Protein AF-A0A944TTK3-F1 (afdb_monomer)

Radius of gyration: 24.88 Å; Cα contacts (8 Å, |Δi|>4): 403; chains: 1; bounding box: 41×56×107 Å

Solvent-accessible surface area (backbone atoms only — not comparable to full-atom values): 18223 Å² total; per-residue (Å²): 132,90,86,89,87,92,79,87,85,80,93,74,86,82,81,78,72,79,76,66,77,64,49,32,32,40,53,34,62,62,69,32,66,71,60,34,41,50,53,37,38,78,56,73,37,53,68,70,58,28,56,52,50,51,52,36,49,53,52,22,50,21,12,50,45,62,64,39,83,63,88,43,61,67,56,51,51,50,50,63,71,65,54,87,51,84,85,43,65,66,55,50,47,41,53,51,50,34,56,56,52,35,68,32,40,46,77,74,51,54,53,64,60,50,38,50,34,50,47,42,47,40,53,51,17,60,39,66,30,66,33,51,38,49,34,54,32,59,15,84,72,74,33,70,74,40,42,78,64,64,42,70,56,39,69,32,68,34,75,52,65,49,62,23,48,36,46,56,74,67,54,53,56,51,70,69,50,35,52,49,54,47,49,52,55,50,54,60,65,27,59,94,56,49,100,42,42,56,47,85,69,90,66,82,39,65,92,79,44,44,84,70,40,50,62,30,52,40,48,46,60,50,30,63,79,61,35,53,75,66,53,30,52,41,49,54,37,51,46,58,65,24,38,46,100,86,67,25,27,37,62,86,25,90,92,62,37,44,45,67,59,45,60,75,27,44,69,69,52,72,68,56,48,49,56,50,38,56,48,39,51,50,20,57,75,63,30,76,66,70,80,30,35,64,50,30,45,53,50,51,52,48,61,74,32,61,85,42,66,66,52,48,51,52,51,51,48,43,61,73,66,31,58,47,47,106

Structure (mmCIF, N/CA/C/O backbone):
data_AF-A0A944TTK3-F1
#
_entry.id   AF-A0A944TTK3-F1
#
loop_
_atom_site.group_PDB
_atom_site.id
_atom_site.type_symbol
_atom_site.label_atom_id
_atom_site.label_alt_id
_atom_site.label_comp_id
_atom_site.label_asym_id
_atom_site.label_entity_id
_atom_site.label_seq_id
_atom_site.pdbx_PDB_ins_code
_atom_site.Cartn_x
_atom_site.Cartn_y
_atom_site.Cartn_z
_atom_site.occupancy
_atom_site.B_iso_or_equiv
_atom_site.auth_seq_id
_atom_site.auth_comp_id
_atom_site.auth_asym_id
_atom_site.auth_atom_id
_atom_site.pdbx_PDB_model_num
ATOM 1 N N . MET A 1 1 ? 1.964 -38.719 -76.526 1.00 33.88 1 MET A N 1
ATOM 2 C CA . MET A 1 1 ? 3.437 -38.729 -76.340 1.00 33.88 1 MET A CA 1
ATOM 3 C C . MET A 1 1 ? 3.750 -37.773 -75.192 1.00 33.88 1 MET A C 1
ATOM 5 O O . MET A 1 1 ? 3.366 -36.623 -75.298 1.00 33.88 1 MET A O 1
ATOM 9 N N . LYS A 1 2 ? 4.061 -38.255 -73.973 1.00 35.19 2 LYS A N 1
ATOM 10 C CA . LYS A 1 2 ? 5.428 -38.355 -73.386 1.00 35.19 2 LYS A CA 1
ATOM 11 C C . LYS A 1 2 ? 6.284 -37.132 -73.764 1.00 35.19 2 LYS A C 1
ATOM 13 O O . LYS A 1 2 ? 6.562 -36.991 -74.944 1.00 35.19 2 LYS A O 1
ATOM 18 N N . THR A 1 3 ? 6.639 -36.236 -72.835 1.00 35.94 3 THR A N 1
ATOM 19 C CA . THR A 1 3 ? 7.759 -36.437 -71.882 1.00 35.94 3 THR A CA 1
ATOM 20 C C . THR A 1 3 ? 7.621 -35.665 -70.553 1.00 35.94 3 THR A C 1
ATOM 22 O O . THR A 1 3 ? 7.023 -34.599 -70.486 1.00 35.94 3 THR A O 1
ATOM 25 N N . ARG A 1 4 ? 8.211 -36.245 -69.495 1.00 38.91 4 ARG A N 1
ATOM 26 C CA . ARG A 1 4 ? 8.400 -35.734 -68.120 1.00 38.91 4 ARG A CA 1
ATOM 27 C C . ARG A 1 4 ? 9.685 -34.889 -67.997 1.00 38.91 4 ARG A C 1
ATOM 29 O O . ARG A 1 4 ? 10.636 -35.227 -68.694 1.00 38.91 4 ARG A O 1
ATOM 36 N N . ALA A 1 5 ? 9.725 -33.953 -67.033 1.00 36.91 5 ALA A N 1
ATOM 37 C CA . ALA A 1 5 ? 10.825 -33.593 -66.090 1.00 36.91 5 ALA A CA 1
ATOM 38 C C . ALA A 1 5 ? 10.671 -32.107 -65.660 1.00 36.91 5 ALA A C 1
ATOM 40 O O . ALA A 1 5 ? 10.547 -31.258 -66.529 1.00 36.91 5 ALA A O 1
ATOM 41 N N . LEU A 1 6 ? 10.426 -31.740 -64.391 1.00 31.80 6 LEU A N 1
ATOM 42 C CA . LEU A 1 6 ? 11.285 -31.721 -63.181 1.00 31.80 6 LEU A CA 1
ATOM 43 C C . LEU A 1 6 ? 11.871 -30.311 -62.902 1.00 31.80 6 LEU A C 1
ATOM 45 O O . LEU A 1 6 ? 12.697 -29.854 -63.678 1.00 31.80 6 LEU A O 1
ATOM 49 N N . LEU A 1 7 ? 11.446 -29.689 -61.788 1.00 28.92 7 LEU A N 1
ATOM 50 C CA . LEU A 1 7 ? 12.130 -28.763 -60.836 1.00 28.92 7 LEU A CA 1
ATOM 51 C C . LEU A 1 7 ? 10.990 -28.059 -60.052 1.00 28.92 7 LEU A C 1
ATOM 53 O O . LEU A 1 7 ? 10.150 -27.435 -60.685 1.00 28.92 7 LEU A O 1
ATOM 57 N N . LEU A 1 8 ? 10.705 -28.211 -58.751 1.00 32.97 8 LEU A N 1
ATOM 58 C CA . LEU A 1 8 ? 11.472 -28.152 -57.491 1.00 32.97 8 LEU A CA 1
ATOM 59 C C . LEU A 1 8 ? 12.346 -26.887 -57.316 1.00 32.97 8 LEU A C 1
ATOM 61 O O . LEU A 1 8 ? 13.266 -26.686 -58.096 1.00 32.97 8 LEU A O 1
ATOM 65 N N . MET A 1 9 ? 12.087 -26.145 -56.217 1.00 29.20 9 MET A N 1
ATOM 66 C CA . MET A 1 9 ? 12.613 -24.828 -55.751 1.00 29.20 9 MET A CA 1
ATOM 67 C C . MET A 1 9 ? 11.787 -23.615 -56.232 1.00 29.20 9 MET A C 1
ATOM 69 O O . MET A 1 9 ? 11.550 -23.479 -57.418 1.00 29.20 9 MET A O 1
ATOM 73 N N . CYS A 1 10 ? 11.264 -22.704 -55.401 1.00 30.09 10 CYS A N 1
ATOM 74 C CA . CYS A 1 10 ? 11.716 -22.213 -54.097 1.00 30.09 10 CYS A CA 1
ATOM 75 C C . CYS A 1 10 ? 10.585 -22.156 -53.052 1.00 30.09 10 CYS A C 1
ATOM 77 O O . CYS A 1 10 ? 9.695 -21.312 -53.116 1.00 30.09 10 CYS A O 1
ATOM 79 N N . VAL A 1 11 ? 10.704 -22.980 -52.009 1.00 40.41 11 VAL A N 1
ATOM 80 C CA . VAL A 1 11 ? 10.342 -22.561 -50.652 1.00 40.41 11 VAL A CA 1
ATOM 81 C C . VAL A 1 11 ? 11.502 -21.701 -50.178 1.00 40.41 11 VAL A C 1
ATOM 83 O O . VAL A 1 11 ? 12.590 -22.225 -49.980 1.00 40.41 11 VAL A O 1
ATOM 86 N N . THR A 1 12 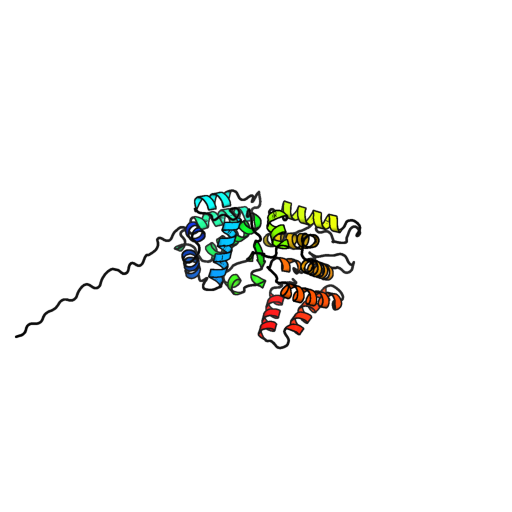? 11.311 -20.394 -50.048 1.00 34.50 12 THR A N 1
ATOM 87 C CA . THR A 1 12 ? 11.956 -19.576 -49.012 1.00 34.50 12 THR A CA 1
ATOM 88 C C . THR A 1 12 ? 11.382 -18.160 -49.032 1.00 34.50 12 THR A C 1
ATOM 90 O O . THR A 1 12 ? 11.169 -17.574 -50.086 1.00 34.50 12 THR A O 1
ATOM 93 N N . LEU A 1 13 ? 11.213 -17.624 -47.820 1.00 38.97 13 LEU A N 1
ATOM 94 C CA . LEU A 1 13 ? 11.166 -16.199 -47.485 1.00 38.97 13 LEU A CA 1
ATOM 95 C C . LEU A 1 13 ? 9.874 -15.445 -47.818 1.00 38.97 13 LEU A C 1
ATOM 97 O O . LEU A 1 13 ? 9.819 -14.696 -48.775 1.00 38.97 13 LEU A O 1
ATOM 101 N N . PHE A 1 14 ? 8.894 -15.543 -46.916 1.00 33.94 14 PHE A N 1
ATOM 102 C CA . PHE A 1 14 ? 8.366 -14.365 -46.204 1.00 33.94 14 PHE A CA 1
ATOM 103 C C . PHE A 1 14 ? 7.758 -14.784 -44.849 1.00 33.94 14 PHE A C 1
ATOM 105 O O . PHE A 1 14 ? 6.647 -14.417 -44.485 1.00 33.94 14 PHE A O 1
ATOM 112 N N . CYS A 1 15 ? 8.519 -15.532 -44.039 1.00 31.89 15 CYS A N 1
ATOM 113 C CA . CYS A 1 15 ? 8.364 -15.421 -42.588 1.00 31.89 15 CYS A CA 1
ATOM 114 C C . CYS A 1 15 ? 9.062 -14.124 -42.175 1.00 31.89 15 CYS A C 1
ATOM 116 O O . CYS A 1 15 ? 10.224 -14.136 -41.769 1.00 31.89 15 CYS A O 1
ATOM 118 N N . LEU A 1 16 ? 8.361 -12.995 -42.296 1.00 32.41 16 LEU A N 1
ATOM 119 C CA . LEU A 1 16 ? 8.674 -11.811 -41.504 1.00 32.41 16 LEU A CA 1
ATOM 120 C C . LEU A 1 16 ? 8.389 -12.166 -40.041 1.00 32.41 16 LEU A C 1
ATOM 122 O O . LEU A 1 16 ? 7.379 -11.781 -39.463 1.00 32.41 16 LEU A O 1
ATOM 126 N N . ASN A 1 17 ? 9.304 -12.918 -39.429 1.00 32.88 17 ASN A N 1
ATOM 127 C CA . ASN A 1 17 ? 9.515 -12.802 -38.003 1.00 32.88 17 ASN A CA 1
ATOM 128 C C . ASN A 1 17 ? 10.009 -11.375 -37.807 1.00 32.88 17 ASN A C 1
ATOM 130 O O . ASN A 1 17 ? 11.202 -11.104 -37.968 1.00 32.88 17 ASN A O 1
ATOM 134 N N . ALA A 1 18 ? 9.085 -10.465 -37.503 1.00 33.94 18 ALA A N 1
ATOM 135 C CA . ALA A 1 18 ? 9.404 -9.212 -36.854 1.00 33.94 18 ALA A CA 1
ATOM 136 C C . ALA A 1 18 ? 10.101 -9.566 -35.532 1.00 33.94 18 ALA A C 1
ATOM 138 O O . ALA A 1 18 ? 9.488 -9.659 -34.472 1.00 33.94 18 ALA A O 1
ATOM 139 N N . HIS A 1 19 ? 11.408 -9.812 -35.607 1.00 38.03 19 HIS A N 1
ATOM 140 C CA . HIS A 1 19 ? 12.309 -9.696 -34.482 1.00 38.03 19 HIS A CA 1
ATOM 141 C C . HIS A 1 19 ? 12.317 -8.209 -34.157 1.00 38.03 19 HIS A C 1
ATOM 143 O O . HIS A 1 19 ? 13.166 -7.462 -34.640 1.00 38.03 19 HIS A O 1
ATOM 149 N N . GLY A 1 20 ? 11.293 -7.766 -33.421 1.00 43.16 20 GLY A N 1
ATOM 150 C CA . GLY A 1 20 ? 11.233 -6.421 -32.886 1.00 43.16 20 GLY A CA 1
ATOM 151 C C . GLY A 1 20 ? 12.566 -6.157 -32.209 1.00 43.16 20 GLY A C 1
ATOM 152 O O . GLY A 1 20 ? 12.956 -6.904 -31.306 1.00 43.16 20 GLY A O 1
ATOM 153 N N . ALA A 1 21 ? 13.293 -5.157 -32.710 1.00 45.59 21 ALA A N 1
ATOM 154 C CA . ALA A 1 21 ? 14.509 -4.681 -32.082 1.00 45.59 21 ALA A CA 1
ATOM 155 C C . ALA A 1 21 ? 14.186 -4.496 -30.600 1.00 45.59 21 ALA A C 1
ATOM 157 O O . ALA A 1 21 ? 13.262 -3.760 -30.251 1.00 45.59 21 ALA A O 1
ATOM 158 N N . ALA A 1 22 ? 14.861 -5.263 -29.747 1.00 60.47 22 ALA A N 1
ATOM 159 C CA . ALA A 1 22 ? 14.552 -5.297 -28.332 1.00 60.47 22 ALA A CA 1
ATOM 160 C C . ALA A 1 22 ? 14.916 -3.947 -27.727 1.00 60.47 22 ALA A C 1
ATOM 162 O O . ALA A 1 22 ? 16.072 -3.708 -27.364 1.00 60.47 22 ALA A O 1
ATOM 163 N N . GLY A 1 23 ? 13.913 -3.071 -27.675 1.00 81.94 23 GLY A N 1
ATOM 164 C CA . GLY A 1 23 ? 14.019 -1.731 -27.134 1.00 81.94 23 GLY A CA 1
ATOM 165 C C . GLY A 1 23 ? 14.563 -1.761 -25.716 1.00 81.94 23 GLY A C 1
ATOM 166 O O . GLY A 1 23 ? 14.547 -2.792 -25.017 1.00 81.94 23 GLY A O 1
ATOM 167 N N . LYS A 1 24 ? 15.070 -0.613 -25.283 1.00 92.94 24 LYS A N 1
ATOM 168 C CA . LYS A 1 24 ? 15.517 -0.463 -23.899 1.00 92.94 24 LYS A CA 1
ATOM 169 C C . LYS A 1 24 ? 14.339 -0.713 -22.968 1.00 92.94 24 LYS A C 1
ATOM 171 O O . LYS A 1 24 ? 13.197 -0.419 -23.311 1.00 92.94 24 LYS A O 1
ATOM 176 N N . PHE A 1 25 ? 14.599 -1.234 -21.775 1.00 94.06 25 PHE A N 1
ATOM 177 C CA . PHE A 1 25 ? 13.513 -1.577 -20.855 1.00 94.06 25 PHE A CA 1
ATOM 178 C C . PHE A 1 25 ? 12.616 -0.378 -20.518 1.00 94.06 25 PHE A C 1
ATOM 180 O O . PHE A 1 25 ? 11.404 -0.528 -20.423 1.00 94.06 25 PHE A O 1
ATOM 187 N N . ILE A 1 26 ? 13.183 0.830 -20.457 1.00 94.88 26 ILE A N 1
ATOM 188 C CA . ILE A 1 26 ? 12.407 2.064 -20.287 1.00 94.88 26 ILE A CA 1
ATOM 189 C C . ILE A 1 26 ? 11.379 2.304 -21.405 1.00 94.88 26 ILE A C 1
ATOM 191 O O . ILE A 1 26 ? 10.296 2.809 -21.141 1.00 94.88 26 ILE A O 1
ATOM 195 N N . GLU A 1 27 ? 11.693 1.936 -22.647 1.00 93.75 27 GLU A N 1
ATOM 196 C CA . GLU A 1 27 ? 10.776 2.073 -23.784 1.00 93.75 27 GLU A CA 1
ATOM 197 C C . GLU A 1 27 ? 9.657 1.037 -23.696 1.00 93.75 27 GLU A C 1
ATOM 199 O O . GLU A 1 27 ? 8.503 1.357 -23.959 1.00 93.75 27 GLU A O 1
ATOM 204 N N . VAL A 1 28 ? 9.991 -0.186 -23.274 1.00 93.12 28 VAL A N 1
ATOM 205 C CA . VAL A 1 28 ? 9.014 -1.258 -23.042 1.00 93.12 28 VAL A CA 1
ATOM 206 C C . VAL A 1 28 ? 8.036 -0.878 -21.927 1.00 93.12 28 VAL A C 1
ATOM 208 O O . VAL A 1 28 ? 6.832 -1.048 -22.092 1.00 93.12 28 VAL A O 1
ATOM 211 N N . LEU A 1 29 ? 8.534 -0.315 -20.820 1.00 92.88 29 LEU A N 1
ATOM 212 C CA . LEU A 1 29 ? 7.700 0.155 -19.710 1.00 92.88 29 LEU A CA 1
ATOM 213 C C . LEU A 1 29 ? 6.721 1.252 -20.142 1.00 92.88 29 LEU A C 1
ATOM 215 O O . LEU A 1 29 ? 5.556 1.202 -19.768 1.00 92.88 29 LEU A O 1
ATOM 219 N N . LEU A 1 30 ? 7.190 2.225 -20.929 1.00 92.06 30 LEU A N 1
ATOM 220 C CA . LEU A 1 30 ? 6.366 3.347 -21.387 1.00 92.06 30 LEU A CA 1
ATOM 221 C C . LEU A 1 30 ? 5.327 2.940 -22.435 1.00 92.06 30 LEU A C 1
ATOM 223 O O . LEU A 1 30 ? 4.238 3.501 -22.452 1.00 92.06 30 LEU A O 1
ATOM 227 N N . LYS A 1 31 ? 5.652 1.974 -23.302 1.00 90.69 31 LYS A N 1
ATOM 228 C CA . LYS A 1 31 ? 4.685 1.412 -24.255 1.00 90.69 31 LYS A CA 1
ATOM 229 C C . LYS A 1 31 ? 3.605 0.582 -23.559 1.00 90.69 31 LYS A C 1
ATOM 231 O O . LYS A 1 31 ? 2.465 0.590 -24.013 1.00 90.69 31 LYS A O 1
ATOM 236 N N . GLY A 1 32 ? 3.963 -0.121 -22.482 1.00 89.19 32 GLY A N 1
ATOM 237 C CA . GLY A 1 32 ? 3.045 -0.982 -21.737 1.00 89.19 32 GLY A CA 1
ATOM 238 C C . GLY A 1 32 ? 2.489 -2.139 -22.577 1.00 89.19 32 GLY A C 1
ATOM 239 O O . GLY A 1 32 ? 3.099 -2.564 -23.566 1.00 89.19 32 GLY A O 1
ATOM 240 N N . GLY A 1 33 ? 1.336 -2.675 -22.165 1.00 88.12 33 GLY A N 1
ATOM 241 C CA . GLY A 1 33 ? 0.562 -3.635 -22.949 1.00 88.12 33 GLY A CA 1
ATOM 242 C C . GLY A 1 33 ? 1.343 -4.879 -23.389 1.00 88.12 33 GLY A C 1
ATOM 243 O O . GLY A 1 33 ? 2.086 -5.489 -22.616 1.00 88.12 33 GLY A O 1
ATOM 244 N N . GLY A 1 34 ? 1.160 -5.276 -24.653 1.00 88.56 34 GLY A N 1
ATOM 245 C CA . GLY A 1 34 ? 1.707 -6.521 -25.205 1.00 88.56 34 GLY A CA 1
ATOM 246 C C . GLY A 1 34 ? 3.234 -6.639 -25.129 1.00 88.56 34 GLY A C 1
ATOM 247 O O . GLY A 1 34 ? 3.737 -7.724 -24.839 1.00 88.56 34 GLY A O 1
ATOM 248 N N . ASP A 1 35 ? 3.973 -5.541 -25.315 1.00 89.69 35 ASP A N 1
ATOM 249 C CA . ASP A 1 35 ? 5.445 -5.536 -25.267 1.00 89.69 35 ASP A CA 1
ATOM 250 C C . ASP A 1 35 ? 5.957 -5.820 -23.848 1.00 89.69 35 ASP A C 1
ATOM 252 O O . ASP A 1 35 ? 6.873 -6.628 -23.645 1.00 89.69 35 ASP A O 1
ATOM 256 N N . LEU A 1 36 ? 5.334 -5.186 -22.852 1.00 92.69 36 LEU A N 1
ATOM 257 C CA . LEU A 1 36 ? 5.672 -5.373 -21.446 1.00 92.69 36 LEU A CA 1
ATOM 258 C C . LEU A 1 36 ? 5.268 -6.769 -20.959 1.00 92.69 36 LEU A C 1
ATOM 260 O O . LEU A 1 36 ? 6.080 -7.460 -20.341 1.00 92.69 36 LEU A O 1
ATOM 264 N N . ILE A 1 37 ? 4.064 -7.230 -21.308 1.00 94.38 37 ILE A N 1
ATOM 265 C CA . ILE A 1 37 ? 3.592 -8.584 -20.985 1.00 94.38 37 ILE A CA 1
ATOM 266 C C . ILE A 1 37 ? 4.484 -9.648 -21.639 1.00 94.38 37 ILE A C 1
ATOM 268 O O . ILE A 1 37 ? 4.858 -10.619 -20.984 1.00 94.38 37 ILE A O 1
ATOM 272 N N . SER A 1 38 ? 4.883 -9.465 -22.901 1.00 92.44 38 SER A N 1
ATOM 273 C CA . SER A 1 38 ? 5.803 -10.372 -23.602 1.00 92.44 38 SER A CA 1
ATOM 274 C C . SER A 1 38 ? 7.179 -10.408 -22.935 1.00 92.44 38 SER A C 1
ATOM 276 O O . SER A 1 38 ? 7.743 -11.483 -22.710 1.00 92.44 38 SER A O 1
ATOM 278 N N . THR A 1 39 ? 7.702 -9.242 -22.545 1.00 93.50 39 THR A N 1
ATOM 279 C CA . THR A 1 39 ? 8.980 -9.130 -21.827 1.00 93.50 39 THR A CA 1
ATOM 280 C C . THR A 1 39 ? 8.925 -9.856 -20.484 1.00 93.50 39 THR A C 1
ATOM 282 O O . THR A 1 39 ? 9.789 -10.687 -20.210 1.00 93.50 39 THR A O 1
ATOM 285 N N . MET A 1 40 ? 7.874 -9.635 -19.690 1.00 94.81 40 MET A N 1
ATOM 286 C CA . MET A 1 40 ? 7.639 -10.354 -18.433 1.00 94.81 40 MET A CA 1
ATOM 287 C C . MET A 1 40 ? 7.476 -11.866 -18.648 1.00 94.81 40 MET A C 1
ATOM 289 O O . MET A 1 40 ? 8.073 -12.668 -17.925 1.00 94.81 40 MET A O 1
ATOM 293 N N . GLY A 1 41 ? 6.758 -12.266 -19.700 1.00 94.56 41 GLY A N 1
ATOM 294 C CA . GLY A 1 41 ? 6.527 -13.663 -20.058 1.00 94.56 41 GLY A CA 1
ATOM 295 C C . GLY A 1 41 ? 7.809 -14.420 -20.402 1.00 94.56 41 GLY A C 1
ATOM 296 O O . GLY A 1 41 ? 7.971 -15.570 -19.981 1.00 94.56 41 GLY A O 1
ATOM 297 N N . LYS A 1 42 ? 8.757 -13.768 -21.089 1.00 93.75 42 LYS A N 1
ATOM 298 C CA . LYS A 1 42 ? 10.107 -14.306 -21.346 1.00 93.75 42 LYS A CA 1
ATOM 299 C C . LYS A 1 42 ? 10.928 -14.500 -20.068 1.00 93.75 42 LYS A C 1
ATOM 301 O O . LYS A 1 42 ? 11.878 -15.274 -20.078 1.00 93.75 42 LYS A O 1
ATOM 306 N N . LYS A 1 43 ? 10.572 -13.814 -18.979 1.00 93.81 43 LYS A N 1
ATOM 307 C CA . LYS A 1 43 ? 11.198 -13.943 -17.653 1.00 93.81 43 LYS A CA 1
ATOM 308 C C . LYS A 1 43 ? 10.352 -14.771 -16.681 1.00 93.81 43 LYS A C 1
ATOM 310 O O . LYS A 1 43 ? 10.600 -14.741 -15.483 1.00 93.81 43 LYS A O 1
ATOM 315 N N . GLY A 1 44 ? 9.366 -15.515 -17.186 1.00 92.81 44 GLY A N 1
ATOM 316 C CA . GLY A 1 44 ? 8.580 -16.470 -16.402 1.00 92.81 44 GLY A CA 1
ATOM 317 C C . GLY A 1 44 ? 7.340 -15.898 -15.712 1.00 92.81 44 GLY A C 1
ATOM 318 O O . GLY A 1 44 ? 6.603 -16.669 -15.110 1.00 92.81 44 GLY A O 1
ATOM 319 N N . ILE A 1 45 ? 7.058 -14.599 -15.837 1.00 94.38 45 ILE A N 1
ATOM 320 C CA . ILE A 1 45 ? 5.874 -13.960 -15.247 1.00 94.38 45 ILE A CA 1
ATOM 321 C C . ILE A 1 45 ? 4.786 -13.911 -16.323 1.00 94.38 45 ILE A C 1
ATOM 323 O O . ILE A 1 45 ? 4.886 -13.146 -17.281 1.00 94.38 45 ILE A O 1
ATOM 327 N N . LYS A 1 46 ? 3.763 -14.762 -16.211 1.00 93.69 46 LYS A N 1
ATOM 328 C CA . LYS A 1 46 ? 2.743 -14.968 -17.258 1.00 93.69 46 LYS A CA 1
ATOM 329 C C . LYS A 1 46 ? 1.330 -14.848 -16.697 1.00 93.69 46 LYS A C 1
ATOM 331 O O . LYS A 1 46 ? 1.128 -14.962 -15.495 1.00 93.69 46 LYS A O 1
ATOM 336 N N . GLY A 1 47 ? 0.347 -14.659 -17.577 1.00 93.19 47 GLY A N 1
ATOM 337 C CA . GLY A 1 47 ? -1.073 -14.678 -17.215 1.00 93.19 47 GLY A CA 1
ATOM 338 C C . GLY A 1 47 ? -1.474 -13.546 -16.265 1.00 93.19 47 GLY A C 1
ATOM 339 O O . GLY A 1 47 ? -1.036 -12.407 -16.426 1.00 93.19 47 GLY A O 1
ATOM 340 N N . ALA A 1 48 ? -2.310 -13.867 -15.275 1.00 90.81 48 ALA A N 1
ATOM 341 C CA . ALA A 1 48 ? -2.869 -12.889 -14.342 1.00 90.81 48 ALA A CA 1
ATOM 342 C C . ALA A 1 48 ? -1.806 -12.080 -13.557 1.00 90.81 48 ALA A C 1
ATOM 344 O O . ALA A 1 48 ? -1.952 -10.858 -13.496 1.00 90.81 48 ALA A O 1
ATOM 345 N N . PRO A 1 49 ? -0.710 -12.673 -13.030 1.00 91.88 49 PRO A N 1
ATOM 346 C CA . PRO A 1 49 ? 0.392 -11.909 -12.433 1.00 91.88 49 PRO A CA 1
ATOM 347 C C . PRO A 1 49 ? 0.977 -10.840 -13.361 1.00 91.88 49 PRO A C 1
ATOM 349 O O . PRO A 1 49 ? 1.136 -9.694 -12.949 1.00 91.88 49 PRO A O 1
ATOM 352 N N . ALA A 1 50 ? 1.233 -11.181 -14.629 1.00 94.56 50 ALA A N 1
ATOM 353 C CA . ALA A 1 50 ? 1.781 -10.245 -15.611 1.00 94.56 50 ALA A CA 1
ATOM 354 C C . ALA A 1 50 ? 0.826 -9.070 -15.868 1.00 94.56 50 ALA A C 1
ATOM 356 O O . ALA A 1 50 ? 1.249 -7.918 -15.877 1.00 94.56 50 ALA A O 1
ATOM 357 N N . GLN A 1 51 ? -0.471 -9.350 -16.012 1.00 93.31 51 GLN A N 1
ATOM 358 C CA . GLN A 1 51 ? -1.493 -8.313 -16.174 1.00 93.31 51 GLN A CA 1
ATOM 359 C C . GLN A 1 51 ? -1.604 -7.414 -14.936 1.00 93.31 51 GLN A C 1
ATOM 361 O O . GLN A 1 51 ? -1.792 -6.208 -15.062 1.00 93.31 51 GLN A O 1
ATOM 366 N N . LYS A 1 52 ? -1.487 -7.981 -13.728 1.00 91.38 52 LYS A N 1
ATOM 367 C CA . LYS A 1 52 ? -1.544 -7.204 -12.482 1.00 91.38 52 LYS A CA 1
ATOM 368 C C . LYS A 1 52 ? -0.350 -6.250 -12.377 1.00 91.38 52 LYS A C 1
ATOM 370 O O . LYS A 1 52 ? -0.533 -5.069 -12.107 1.00 91.38 52 LYS A O 1
ATOM 375 N N . VAL A 1 53 ? 0.852 -6.750 -12.663 1.00 93.38 53 VAL A N 1
ATOM 376 C CA . VAL A 1 53 ? 2.092 -5.960 -12.648 1.00 93.38 53 VAL A CA 1
ATOM 377 C C . VAL A 1 53 ? 2.079 -4.869 -13.718 1.00 93.38 53 VAL A C 1
ATOM 379 O O . VAL A 1 53 ? 2.496 -3.748 -13.443 1.00 93.38 53 VAL A O 1
ATOM 382 N N . GLU A 1 54 ? 1.569 -5.160 -14.916 1.00 94.25 54 GLU A N 1
ATOM 383 C CA . GLU A 1 54 ? 1.427 -4.164 -15.984 1.00 94.25 54 GLU A CA 1
ATOM 384 C C . GLU A 1 54 ? 0.537 -2.989 -15.552 1.00 94.25 54 GLU A C 1
ATOM 386 O O . GLU A 1 54 ? 0.955 -1.835 -15.675 1.00 94.25 54 GLU A O 1
ATOM 391 N N . ARG A 1 55 ? -0.608 -3.265 -14.913 1.00 91.75 55 ARG A N 1
ATOM 392 C CA . ARG A 1 55 ? -1.450 -2.217 -14.315 1.00 91.75 55 ARG A CA 1
ATOM 393 C C . ARG A 1 55 ? -0.721 -1.431 -13.227 1.00 91.75 55 ARG A C 1
ATOM 395 O O . ARG A 1 55 ? -0.818 -0.207 -13.192 1.00 91.75 55 ARG A O 1
ATOM 402 N N . TYR A 1 56 ? 0.033 -2.100 -12.354 1.00 91.50 56 TYR A N 1
ATOM 403 C CA . TYR A 1 56 ? 0.800 -1.419 -11.304 1.00 91.50 56 TYR A CA 1
ATOM 404 C C . TYR A 1 56 ? 1.857 -0.479 -11.875 1.00 91.50 56 TYR A C 1
ATOM 406 O O . TYR A 1 56 ? 2.019 0.635 -11.381 1.00 91.50 56 TYR A O 1
ATOM 414 N N . ILE A 1 57 ? 2.536 -0.893 -12.944 1.00 93.06 57 ILE A N 1
ATOM 415 C CA . ILE A 1 57 ? 3.494 -0.052 -13.662 1.00 93.06 57 ILE A CA 1
ATOM 416 C C . ILE A 1 57 ? 2.779 1.147 -14.286 1.00 93.06 57 ILE A C 1
ATOM 418 O O . ILE A 1 57 ? 3.241 2.272 -14.112 1.00 93.06 57 ILE A O 1
ATOM 422 N N . ALA A 1 58 ? 1.641 0.942 -14.954 1.00 91.25 58 ALA A N 1
ATOM 423 C CA . ALA A 1 58 ? 0.870 2.033 -15.546 1.00 91.25 58 ALA A CA 1
ATOM 424 C C . ALA A 1 58 ? 0.457 3.077 -14.491 1.00 91.25 58 ALA A C 1
ATOM 426 O O . ALA A 1 58 ? 0.699 4.272 -14.672 1.00 91.25 58 ALA A O 1
ATOM 427 N N . HIS A 1 59 ? -0.076 2.635 -13.348 1.00 89.06 59 HIS A N 1
ATOM 428 C CA . HIS A 1 59 ? -0.428 3.525 -12.240 1.00 89.06 59 HIS A CA 1
ATOM 429 C C . HIS A 1 59 ? 0.790 4.213 -11.619 1.00 89.06 59 HIS A C 1
ATOM 431 O O . HIS A 1 59 ? 0.722 5.403 -11.317 1.00 89.06 59 HIS A O 1
ATOM 437 N N . ALA A 1 60 ? 1.914 3.512 -11.462 1.00 90.75 60 ALA A N 1
ATOM 438 C CA . ALA A 1 60 ? 3.151 4.106 -10.966 1.00 90.75 60 ALA A CA 1
ATOM 439 C C . ALA A 1 60 ? 3.654 5.224 -11.897 1.00 90.75 60 ALA A C 1
ATOM 441 O O . ALA A 1 60 ? 4.003 6.309 -11.434 1.00 90.75 60 ALA A O 1
ATOM 442 N N . LEU A 1 61 ? 3.641 4.994 -13.213 1.00 91.50 61 LEU A N 1
ATOM 443 C CA . LEU A 1 61 ? 4.063 5.979 -14.212 1.00 91.50 61 LEU A CA 1
ATOM 444 C C . LEU A 1 61 ? 3.139 7.203 -14.253 1.00 91.50 61 LEU A C 1
ATOM 446 O O . LEU A 1 61 ? 3.635 8.329 -14.277 1.00 91.50 61 LEU A O 1
ATOM 450 N N . LEU A 1 62 ? 1.818 6.997 -14.204 1.00 89.12 62 LEU A N 1
ATOM 451 C CA . LEU A 1 62 ? 0.842 8.087 -14.098 1.00 89.12 62 LEU A CA 1
ATOM 452 C C . LEU A 1 62 ? 1.040 8.889 -12.809 1.00 89.12 62 LEU A C 1
ATOM 454 O O . LEU A 1 62 ? 1.058 10.119 -12.839 1.00 89.12 62 LEU A O 1
ATOM 458 N N . SER A 1 63 ? 1.237 8.192 -11.686 1.00 86.69 63 SER A N 1
ATOM 459 C CA . SER A 1 63 ? 1.454 8.810 -10.379 1.00 86.69 63 SER A CA 1
ATOM 460 C C . SER A 1 63 ? 2.688 9.706 -10.391 1.00 86.69 63 SER A C 1
ATOM 462 O O . SER A 1 63 ? 2.640 10.844 -9.935 1.00 86.69 63 SER A O 1
ATOM 464 N N . LEU A 1 64 ? 3.785 9.248 -10.994 1.00 88.62 64 LEU A N 1
ATOM 465 C CA . LEU A 1 64 ? 5.024 10.017 -11.116 1.00 88.62 64 LEU A CA 1
ATOM 466 C C . LEU A 1 64 ? 4.870 11.307 -11.942 1.00 88.62 64 LEU A C 1
ATOM 468 O O . LEU A 1 64 ? 5.575 12.278 -11.674 1.00 88.62 64 LEU A O 1
ATOM 472 N N . ASN A 1 65 ? 3.942 11.348 -12.900 1.00 88.12 65 ASN A N 1
ATOM 473 C CA . ASN A 1 65 ? 3.776 12.457 -13.842 1.00 88.12 65 ASN A CA 1
ATOM 474 C C . ASN A 1 65 ? 2.418 13.169 -13.715 1.00 88.12 65 ASN A C 1
ATOM 476 O O . ASN A 1 65 ? 1.776 13.505 -14.701 1.00 88.12 65 ASN A O 1
ATOM 480 N N . ALA A 1 66 ? 1.965 13.403 -12.488 1.00 78.25 66 ALA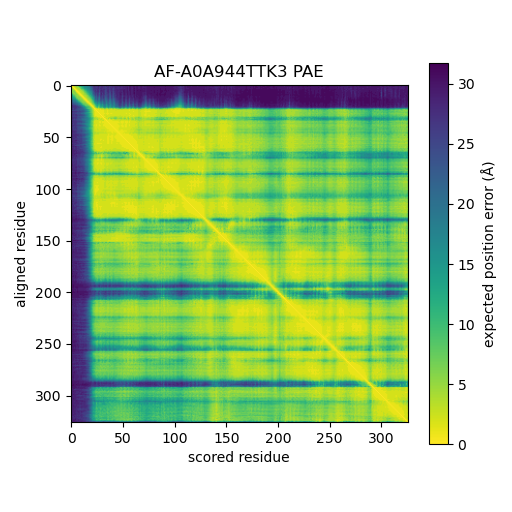 A N 1
ATOM 481 C CA . ALA A 1 66 ? 0.800 14.225 -12.152 1.00 78.25 66 ALA A CA 1
ATOM 482 C C . ALA A 1 66 ? -0.518 13.761 -12.796 1.00 78.25 66 ALA A C 1
ATOM 484 O O . ALA A 1 66 ? -1.427 14.568 -13.011 1.00 78.25 66 ALA A O 1
ATOM 485 N N . GLY A 1 67 ? -0.633 12.455 -13.052 1.00 74.31 67 GLY A N 1
ATOM 486 C CA . GLY A 1 67 ? -1.770 11.834 -13.728 1.00 74.31 67 GLY A CA 1
ATOM 487 C C . GLY A 1 67 ? -1.705 11.906 -15.255 1.00 74.31 67 GLY A C 1
ATOM 488 O O . GLY A 1 67 ? -2.620 11.424 -15.915 1.00 74.31 67 GLY A O 1
ATOM 489 N N . GLU A 1 68 ? -0.647 12.479 -15.826 1.00 81.38 68 GLU A N 1
ATOM 490 C CA . GLU A 1 68 ? -0.446 12.561 -17.270 1.00 81.38 68 GLU A CA 1
ATOM 491 C C . GLU A 1 68 ? 0.418 11.405 -17.775 1.00 81.38 68 GLU A C 1
ATOM 493 O O . GLU A 1 68 ? 1.395 10.993 -17.144 1.00 81.38 68 GLU A O 1
ATOM 498 N N . VAL A 1 69 ? 0.094 10.901 -18.964 1.00 84.38 69 VAL A N 1
ATOM 499 C CA . VAL A 1 69 ? 0.864 9.831 -19.603 1.00 84.38 69 VAL A CA 1
ATOM 500 C C . VAL A 1 69 ? 2.256 10.343 -19.978 1.00 84.38 69 VAL A C 1
ATOM 502 O O . VAL A 1 69 ? 2.405 11.311 -20.724 1.00 84.38 69 VAL A O 1
ATOM 505 N N . LEU A 1 70 ? 3.294 9.658 -19.499 1.00 86.00 70 LEU A N 1
ATOM 506 C CA . LEU A 1 70 ? 4.670 9.916 -19.916 1.00 86.00 70 LEU A CA 1
ATOM 507 C C . LEU A 1 70 ? 4.880 9.433 -21.352 1.00 86.00 70 LEU A C 1
ATOM 509 O O . LEU A 1 70 ? 4.828 8.240 -21.631 1.00 86.00 70 LEU A O 1
ATOM 513 N N . SER A 1 71 ? 5.173 10.358 -22.263 1.00 82.00 71 SER A N 1
ATOM 514 C CA . SER A 1 71 ? 5.296 10.058 -23.695 1.00 82.00 71 SER A CA 1
ATOM 515 C C . SER A 1 71 ? 6.707 9.673 -24.150 1.00 82.00 71 SER A C 1
ATOM 517 O O . SER A 1 71 ? 6.883 9.259 -25.295 1.00 82.00 71 SER A O 1
ATOM 519 N N . SER A 1 72 ? 7.739 9.811 -23.302 1.00 91.38 72 SER A N 1
ATOM 520 C CA . SER A 1 72 ? 9.122 9.531 -23.718 1.00 91.38 72 SER A CA 1
ATOM 521 C C . SER A 1 72 ? 10.058 9.033 -22.604 1.00 91.38 72 SER A C 1
ATOM 523 O O . SER A 1 72 ? 9.920 9.429 -21.440 1.00 91.38 72 SER A O 1
ATOM 525 N N . PRO A 1 73 ? 11.094 8.239 -22.957 1.00 92.56 73 PRO A N 1
ATOM 526 C CA . PRO A 1 73 ? 12.159 7.836 -22.035 1.00 92.56 73 PRO A CA 1
ATOM 527 C C . PRO A 1 73 ? 12.860 9.009 -21.343 1.00 92.56 73 PRO A C 1
ATOM 529 O O . PRO A 1 73 ? 13.263 8.905 -20.184 1.00 92.56 73 PRO A O 1
ATOM 532 N N . THR A 1 74 ? 13.024 10.132 -22.045 1.00 93.25 74 THR A N 1
ATOM 533 C CA . THR A 1 74 ? 13.665 11.336 -21.504 1.00 93.25 74 THR A CA 1
ATOM 534 C C . THR A 1 74 ? 12.807 11.981 -20.422 1.00 93.25 74 THR A C 1
ATOM 536 O O . THR A 1 74 ? 13.341 12.350 -19.376 1.00 93.25 74 THR A O 1
ATOM 539 N N . ALA A 1 75 ? 11.488 12.055 -20.630 1.00 92.31 75 ALA A N 1
ATOM 540 C CA . ALA A 1 75 ? 10.558 12.573 -19.631 1.00 92.31 75 ALA A CA 1
ATOM 541 C C . ALA A 1 75 ? 10.585 11.721 -18.355 1.00 92.31 75 ALA A C 1
ATOM 543 O O . ALA A 1 75 ? 10.813 12.257 -17.272 1.00 92.31 75 ALA A O 1
ATOM 544 N N . LEU A 1 76 ? 10.486 10.392 -18.480 1.00 93.56 76 LEU A N 1
ATOM 545 C CA . LEU A 1 76 ? 10.549 9.497 -17.321 1.00 93.56 76 LEU A CA 1
ATOM 546 C C . LEU A 1 76 ? 11.885 9.619 -16.573 1.00 93.56 76 LEU A C 1
ATOM 548 O O . LEU A 1 76 ? 11.903 9.729 -15.351 1.00 93.56 76 LEU A O 1
ATOM 552 N N . LYS A 1 77 ? 13.018 9.683 -17.284 1.00 93.75 77 LYS A N 1
ATOM 553 C CA . LYS A 1 77 ? 14.327 9.914 -16.647 1.00 93.75 77 LYS A CA 1
ATOM 554 C C . LYS A 1 77 ? 14.379 11.236 -15.889 1.00 93.75 77 LYS A C 1
ATOM 556 O O . LYS A 1 77 ? 14.950 11.275 -14.802 1.00 93.75 77 LYS A O 1
ATOM 561 N N . LYS A 1 78 ? 13.817 12.309 -16.454 1.00 93.06 78 LYS A N 1
ATOM 562 C CA . LYS A 1 78 ? 13.760 13.621 -15.799 1.00 93.06 78 LYS A CA 1
ATOM 563 C C . LYS A 1 78 ? 12.967 13.533 -14.497 1.00 93.06 78 LYS A C 1
ATOM 565 O O . LYS A 1 78 ? 13.483 13.965 -13.474 1.00 93.06 78 LYS A O 1
ATOM 570 N N . VAL A 1 79 ? 11.791 12.904 -14.532 1.00 92.88 79 VAL A N 1
ATOM 571 C CA . VAL A 1 79 ? 10.943 12.708 -13.347 1.00 92.88 79 VAL A CA 1
ATOM 572 C C . VAL A 1 79 ? 11.672 11.906 -12.268 1.00 92.88 79 VAL A C 1
ATOM 574 O O . VAL A 1 79 ? 11.778 12.374 -11.137 1.00 92.88 79 VAL A O 1
ATOM 577 N N . ILE A 1 80 ? 12.267 10.760 -12.624 1.00 93.12 80 ILE A N 1
ATOM 578 C CA . ILE A 1 80 ? 13.034 9.923 -11.684 1.00 93.12 80 ILE A CA 1
ATOM 579 C C . ILE A 1 80 ? 14.222 10.685 -11.075 1.00 93.12 80 ILE A C 1
ATOM 581 O O . ILE A 1 80 ? 14.506 10.538 -9.891 1.00 93.12 80 ILE A O 1
ATOM 585 N N . ASN A 1 81 ? 14.911 11.525 -11.854 1.00 91.50 81 ASN A N 1
ATOM 586 C CA . ASN A 1 81 ? 16.019 12.340 -11.347 1.00 91.50 81 ASN A CA 1
ATOM 587 C C . ASN A 1 81 ? 15.561 13.499 -10.448 1.00 91.50 81 ASN A C 1
ATOM 589 O O . ASN A 1 81 ? 16.364 13.987 -9.659 1.00 91.50 81 ASN A O 1
ATOM 593 N N . SER A 1 82 ? 14.318 13.964 -10.590 1.00 90.81 82 SER A N 1
ATOM 594 C CA . SER A 1 82 ? 13.761 15.060 -9.788 1.00 90.81 82 SER A CA 1
ATOM 595 C C . SER A 1 82 ? 13.094 14.605 -8.490 1.00 90.81 82 SER A C 1
ATOM 597 O O . SER A 1 82 ? 12.601 15.448 -7.744 1.00 90.81 82 SER A O 1
ATOM 599 N N . LEU A 1 83 ? 13.046 13.297 -8.219 1.00 90.00 83 LEU A N 1
ATOM 600 C CA . LEU A 1 83 ? 12.428 12.786 -7.000 1.00 90.00 83 LEU A CA 1
ATOM 601 C C . LEU A 1 83 ? 13.164 13.313 -5.758 1.00 90.00 83 LEU A C 1
ATOM 603 O O . LEU A 1 83 ? 14.395 13.230 -5.705 1.00 90.00 83 LEU A O 1
ATOM 607 N N . PRO A 1 84 ? 12.442 13.810 -4.738 1.00 87.44 84 PRO A N 1
ATOM 608 C CA . PRO A 1 84 ? 13.039 14.376 -3.535 1.00 87.44 84 PRO A CA 1
ATOM 609 C C . PRO A 1 84 ? 13.475 13.274 -2.552 1.00 87.44 84 PRO A C 1
ATOM 611 O O . PRO A 1 84 ? 13.050 13.246 -1.401 1.00 87.44 84 PRO A O 1
ATOM 614 N N . VAL A 1 85 ? 14.354 12.370 -2.999 1.00 85.50 85 VAL A N 1
ATOM 615 C CA . VAL A 1 85 ? 14.922 11.270 -2.186 1.00 85.50 85 VAL A CA 1
ATOM 616 C C . VAL A 1 85 ? 15.877 11.760 -1.084 1.00 85.50 85 VAL A C 1
ATOM 618 O O . VAL A 1 85 ? 16.306 10.997 -0.221 1.00 85.50 85 VAL A O 1
ATOM 621 N N . GLY A 1 86 ? 16.227 13.053 -1.095 1.00 79.06 86 GLY A N 1
ATOM 622 C CA . GLY A 1 86 ? 17.056 13.686 -0.070 1.00 79.06 86 GLY A CA 1
ATOM 623 C C . GLY A 1 86 ? 18.388 12.961 0.142 1.00 79.06 86 GLY A C 1
ATOM 624 O O . GLY A 1 86 ? 19.120 12.698 -0.811 1.00 79.06 86 GLY A O 1
ATOM 625 N N . SER A 1 87 ? 18.699 12.656 1.403 1.00 78.88 87 SER A N 1
ATOM 626 C CA . SER A 1 87 ? 19.898 11.925 1.834 1.00 78.88 87 SER A CA 1
ATOM 627 C C . SER A 1 87 ? 19.640 10.444 2.151 1.00 78.88 87 SER A C 1
ATOM 629 O O . SER A 1 87 ? 20.515 9.786 2.717 1.00 78.88 87 SER A O 1
ATOM 631 N N . ASN A 1 88 ? 18.468 9.898 1.808 1.00 83.94 88 ASN A N 1
ATOM 632 C CA . ASN A 1 88 ? 18.153 8.499 2.086 1.00 83.94 88 ASN A CA 1
ATOM 633 C C . ASN A 1 88 ? 18.964 7.571 1.163 1.00 83.94 88 ASN A C 1
ATOM 635 O O . ASN A 1 88 ? 18.724 7.497 -0.043 1.00 83.94 88 ASN A O 1
ATOM 639 N N . ALA A 1 89 ? 19.934 6.856 1.737 1.00 87.94 89 ALA A N 1
ATOM 640 C CA . ALA A 1 89 ? 20.856 6.004 0.992 1.00 87.94 89 ALA A CA 1
ATOM 641 C C . ALA A 1 89 ? 20.149 4.881 0.214 1.00 87.94 89 ALA A C 1
ATOM 643 O O . ALA A 1 89 ? 20.537 4.605 -0.925 1.00 87.94 89 ALA A O 1
ATOM 644 N N . ASP A 1 90 ? 19.100 4.287 0.787 1.00 88.88 90 ASP A N 1
ATOM 645 C CA . ASP A 1 90 ? 18.363 3.185 0.165 1.00 88.88 90 ASP A CA 1
ATOM 646 C C . ASP A 1 90 ? 17.584 3.679 -1.055 1.00 88.88 90 ASP A C 1
ATOM 648 O O . ASP A 1 90 ? 17.680 3.108 -2.140 1.00 88.88 90 ASP A O 1
ATOM 652 N N . GLU A 1 91 ? 16.884 4.806 -0.931 1.00 90.69 91 GLU A N 1
ATOM 653 C CA . GLU A 1 91 ? 16.139 5.412 -2.041 1.00 90.69 91 GLU A CA 1
ATOM 654 C C . GLU A 1 91 ? 17.076 5.922 -3.148 1.00 90.69 91 GLU A C 1
ATOM 656 O O . GLU A 1 91 ? 16.794 5.764 -4.339 1.00 90.69 91 GLU A O 1
ATOM 661 N N . ILE A 1 92 ? 18.240 6.473 -2.781 1.00 93.19 92 ILE A N 1
ATOM 662 C CA . ILE A 1 92 ? 19.292 6.837 -3.741 1.00 93.19 92 ILE A CA 1
ATOM 663 C C . ILE A 1 92 ? 19.785 5.591 -4.492 1.00 93.19 92 ILE A C 1
ATOM 665 O O . ILE A 1 92 ? 20.007 5.648 -5.709 1.00 93.19 92 ILE A O 1
ATOM 669 N N . ALA A 1 93 ? 19.964 4.464 -3.797 1.00 95.25 93 ALA A N 1
ATOM 670 C CA . ALA A 1 93 ? 20.345 3.200 -4.416 1.00 95.25 93 ALA A CA 1
ATOM 671 C C . ALA A 1 93 ? 19.251 2.689 -5.368 1.00 95.25 93 ALA A C 1
ATOM 673 O O . ALA A 1 93 ? 19.574 2.314 -6.497 1.00 95.25 93 ALA A O 1
ATOM 674 N N . MET A 1 94 ? 17.972 2.781 -4.981 1.00 95.62 94 MET A N 1
ATOM 675 C CA . MET A 1 94 ? 16.828 2.448 -5.840 1.00 95.62 94 MET A CA 1
ATOM 676 C C . MET A 1 94 ? 16.830 3.277 -7.131 1.00 95.62 94 MET A C 1
ATOM 678 O O . MET A 1 94 ? 16.747 2.717 -8.225 1.00 95.62 94 MET A O 1
ATOM 682 N N . VAL A 1 95 ? 17.009 4.601 -7.042 1.00 95.75 95 VAL A N 1
ATOM 683 C CA . VAL A 1 95 ? 17.087 5.484 -8.222 1.00 95.75 95 VAL A CA 1
ATOM 684 C C . VAL A 1 95 ? 18.247 5.087 -9.142 1.00 95.75 95 VAL A C 1
ATOM 686 O O . VAL A 1 95 ? 18.084 5.018 -10.365 1.00 95.75 95 VAL A O 1
ATOM 689 N N . LYS A 1 96 ? 19.431 4.797 -8.585 1.00 95.62 96 LYS A N 1
ATOM 690 C CA . LYS A 1 96 ? 20.597 4.347 -9.367 1.00 95.62 96 LYS A CA 1
ATOM 691 C C . LYS A 1 96 ? 20.336 3.004 -10.055 1.00 95.62 96 LYS A C 1
ATOM 693 O O . LYS A 1 96 ? 20.653 2.862 -11.239 1.00 95.62 96 LYS A O 1
ATOM 698 N N . GLN A 1 97 ? 19.746 2.050 -9.338 1.00 96.44 97 GLN A N 1
ATOM 699 C CA . GLN A 1 97 ? 19.411 0.717 -9.839 1.00 96.44 97 GLN A CA 1
ATOM 700 C C . GLN A 1 97 ? 18.408 0.806 -10.997 1.00 96.44 97 GLN A C 1
ATOM 702 O O . GLN A 1 97 ? 18.687 0.284 -12.080 1.00 96.44 97 GLN A O 1
ATOM 707 N N . ILE A 1 98 ? 17.330 1.580 -10.834 1.00 96.31 98 ILE A N 1
ATOM 708 C CA . ILE A 1 98 ? 16.333 1.823 -11.884 1.00 96.31 98 ILE A CA 1
ATOM 709 C C . ILE A 1 98 ? 17.004 2.395 -13.131 1.00 96.31 98 ILE A C 1
ATOM 711 O O . ILE A 1 98 ? 16.810 1.886 -14.232 1.00 96.31 98 ILE A O 1
ATOM 715 N N . LYS A 1 99 ? 17.841 3.430 -12.981 1.00 94.69 99 LYS A N 1
ATOM 716 C CA . LYS A 1 99 ? 18.522 4.074 -14.116 1.00 94.69 99 LYS A CA 1
ATOM 717 C C . LYS A 1 99 ? 19.430 3.107 -14.872 1.00 94.69 99 LYS A C 1
ATOM 719 O O . LYS A 1 99 ? 19.463 3.151 -16.104 1.00 94.69 99 LYS A O 1
ATOM 724 N N . LYS A 1 100 ? 20.140 2.237 -14.149 1.00 95.38 100 LYS A N 1
ATOM 725 C CA . LYS A 1 100 ? 20.973 1.181 -14.735 1.00 95.38 100 LYS A CA 1
ATOM 726 C C . LYS A 1 100 ? 20.115 0.210 -15.548 1.00 95.38 100 LYS A C 1
ATOM 728 O O . LYS A 1 100 ? 20.423 -0.040 -16.710 1.00 95.38 100 LYS A O 1
ATOM 733 N N . VAL A 1 101 ? 19.027 -0.295 -14.968 1.00 95.69 101 VAL A N 1
ATOM 734 C CA . VAL A 1 101 ? 18.134 -1.276 -15.606 1.00 95.69 101 VAL A CA 1
ATOM 735 C C . VAL A 1 101 ? 17.387 -0.674 -16.803 1.00 95.69 101 VAL A C 1
ATOM 737 O O . VAL A 1 101 ? 17.324 -1.284 -17.866 1.00 95.69 101 VAL A O 1
ATOM 740 N N . PHE A 1 102 ? 16.924 0.570 -16.698 1.00 94.06 102 PHE A N 1
ATOM 741 C CA . PHE A 1 102 ? 16.237 1.304 -17.767 1.00 94.06 102 PHE A CA 1
ATOM 742 C C . PHE A 1 102 ? 17.088 1.494 -19.024 1.00 94.06 102 PHE A C 1
ATOM 744 O O . PHE A 1 102 ? 16.544 1.611 -20.123 1.00 94.06 102 PHE A O 1
ATOM 751 N N . ALA A 1 103 ? 18.413 1.546 -18.877 1.00 92.06 103 ALA A N 1
ATOM 752 C CA . ALA A 1 103 ? 19.338 1.690 -19.994 1.00 92.06 103 ALA A CA 1
ATOM 753 C C . ALA A 1 103 ? 19.646 0.364 -20.713 1.00 92.06 103 ALA A C 1
ATOM 755 O O . ALA A 1 103 ? 20.116 0.404 -21.854 1.00 92.06 103 ALA A O 1
ATOM 756 N N . LYS A 1 104 ? 19.387 -0.784 -20.074 1.00 94.56 104 LYS A N 1
ATOM 757 C CA . LYS A 1 104 ? 19.639 -2.115 -20.639 1.00 94.56 104 LYS A CA 1
ATOM 758 C C . LYS A 1 104 ? 18.593 -2.489 -21.687 1.00 94.56 104 LYS A C 1
ATOM 760 O O . LYS A 1 104 ? 17.454 -2.016 -21.661 1.00 94.56 104 LYS A O 1
ATOM 765 N N . SER A 1 105 ? 18.976 -3.384 -22.598 1.00 92.81 105 SER A N 1
ATOM 766 C CA . SER A 1 105 ? 18.019 -4.015 -23.509 1.00 92.81 105 SER A CA 1
ATOM 767 C C . SER A 1 105 ? 17.083 -4.925 -22.717 1.00 92.81 105 SER A C 1
ATOM 769 O O . SER A 1 105 ? 17.540 -5.727 -21.898 1.00 92.81 105 SER A O 1
ATOM 771 N N . SER A 1 106 ? 15.785 -4.844 -23.003 1.00 88.69 106 SER A N 1
ATOM 772 C CA . SER A 1 106 ? 14.746 -5.682 -22.386 1.00 88.69 106 SER A CA 1
ATOM 773 C C . SER A 1 106 ? 15.028 -7.187 -22.494 1.00 88.69 106 SER A C 1
ATOM 775 O O . SER A 1 106 ? 14.750 -7.938 -21.561 1.00 88.69 106 SER A O 1
ATOM 777 N N . ASN A 1 107 ? 15.656 -7.640 -23.583 1.00 88.19 107 ASN A N 1
ATOM 778 C CA . ASN A 1 107 ? 16.021 -9.050 -23.748 1.00 88.19 107 ASN A CA 1
ATOM 779 C C . ASN A 1 107 ? 17.165 -9.485 -22.813 1.00 88.19 107 ASN A C 1
ATOM 781 O O . ASN A 1 107 ? 17.159 -10.625 -22.345 1.00 88.19 107 ASN A O 1
ATOM 785 N N . SER A 1 108 ? 18.115 -8.584 -22.532 1.00 89.62 108 SER A N 1
ATOM 786 C CA . SER A 1 108 ? 19.315 -8.855 -21.721 1.00 89.62 108 SER A CA 1
ATOM 787 C C . SER A 1 108 ? 19.093 -8.814 -20.210 1.00 89.62 108 SER A C 1
ATOM 789 O O . SER A 1 108 ? 19.974 -9.232 -19.467 1.00 89.62 108 SER A O 1
ATOM 791 N N . LEU A 1 109 ? 17.948 -8.302 -19.750 1.00 91.62 109 LEU A N 1
ATOM 792 C CA . LEU A 1 109 ? 17.627 -8.268 -18.325 1.00 91.62 109 LEU A CA 1
ATOM 793 C C . LEU A 1 109 ? 17.406 -9.676 -17.796 1.00 91.62 109 LEU A C 1
ATOM 795 O O . LEU A 1 109 ? 16.680 -10.452 -18.414 1.00 91.62 109 LEU A O 1
ATOM 799 N N . ASP A 1 110 ? 17.977 -10.013 -16.650 1.00 93.50 110 ASP A N 1
ATOM 800 C CA . ASP A 1 110 ? 17.530 -11.202 -15.936 1.00 93.50 110 ASP A CA 1
ATOM 801 C C . ASP A 1 110 ? 16.208 -10.933 -15.190 1.00 93.50 110 ASP A C 1
ATOM 803 O O . ASP A 1 110 ? 15.689 -9.812 -15.149 1.00 93.50 110 ASP A O 1
ATOM 807 N N . HIS A 1 111 ? 15.614 -12.004 -14.662 1.00 94.25 111 HIS A N 1
ATOM 808 C CA . HIS A 1 111 ? 14.358 -11.931 -13.920 1.00 94.25 111 HIS A CA 1
ATOM 809 C C . HIS A 1 111 ? 14.472 -11.026 -12.683 1.00 94.25 111 HIS A C 1
ATOM 811 O O . HIS A 1 111 ? 13.596 -10.193 -12.457 1.00 94.25 111 HIS A O 1
ATOM 817 N N . GLY A 1 112 ? 15.551 -11.169 -11.908 1.00 95.94 112 GLY A N 1
ATOM 818 C CA . GLY A 1 112 ? 15.747 -10.450 -10.652 1.00 95.94 112 GLY A CA 1
ATOM 819 C C . GLY A 1 112 ? 15.911 -8.949 -10.868 1.00 95.94 112 GLY A C 1
ATOM 820 O O . GLY A 1 112 ? 15.223 -8.165 -10.221 1.00 95.94 112 GLY A O 1
ATOM 821 N N . GLU A 1 113 ? 16.737 -8.543 -11.835 1.00 95.38 113 GLU A N 1
ATOM 822 C CA . GLU A 1 113 ? 16.945 -7.135 -12.191 1.00 95.38 113 GLU A CA 1
ATOM 823 C C . GLU A 1 113 ? 15.644 -6.453 -12.627 1.00 95.38 113 GLU A C 1
ATOM 825 O O . GLU A 1 113 ? 15.374 -5.312 -12.242 1.00 95.38 113 GLU A O 1
ATOM 830 N N . MET A 1 114 ? 14.830 -7.153 -13.424 1.00 95.44 114 MET A N 1
ATOM 831 C CA . MET A 1 114 ? 13.542 -6.644 -13.891 1.00 95.44 114 MET A CA 1
ATOM 832 C C . MET A 1 114 ? 12.562 -6.465 -12.726 1.00 95.44 114 MET A C 1
ATOM 834 O O . MET A 1 114 ? 11.978 -5.391 -12.578 1.00 95.44 114 MET A O 1
ATOM 838 N N . VAL A 1 115 ? 12.393 -7.495 -11.894 1.00 95.88 115 VAL A N 1
ATOM 839 C CA . VAL A 1 115 ? 11.476 -7.466 -10.744 1.00 95.88 115 VAL A CA 1
ATOM 840 C C . VAL A 1 115 ? 11.900 -6.409 -9.730 1.00 95.88 115 VAL A C 1
ATOM 842 O O . VAL A 1 115 ? 11.064 -5.645 -9.251 1.00 95.88 115 VAL A O 1
ATOM 845 N N . GLU A 1 116 ? 13.193 -6.308 -9.433 1.00 96.38 116 GLU A N 1
ATOM 846 C CA . GLU A 1 116 ? 13.722 -5.302 -8.516 1.00 96.38 116 GLU A CA 1
ATOM 847 C C . GLU A 1 116 ? 13.490 -3.881 -9.043 1.00 96.38 116 GLU A C 1
ATOM 849 O O . GLU A 1 116 ? 13.022 -3.023 -8.295 1.00 96.38 116 GLU A O 1
ATOM 854 N N . ALA A 1 117 ? 13.731 -3.631 -10.334 1.00 96.00 117 ALA A N 1
ATOM 855 C CA . ALA A 1 117 ? 13.469 -2.321 -10.924 1.00 96.00 117 ALA A CA 1
ATOM 856 C C . ALA A 1 117 ? 11.977 -1.955 -10.896 1.00 96.00 117 ALA A C 1
ATOM 858 O O . ALA A 1 117 ? 11.642 -0.797 -10.650 1.00 96.00 117 ALA A O 1
ATOM 859 N N . ILE A 1 118 ? 11.082 -2.926 -11.115 1.00 95.38 118 ILE A N 1
ATOM 860 C CA . ILE A 1 118 ? 9.631 -2.713 -11.025 1.00 95.38 118 ILE A CA 1
ATOM 861 C C . ILE A 1 118 ? 9.210 -2.422 -9.580 1.00 95.38 118 ILE A C 1
ATOM 863 O O . ILE A 1 118 ? 8.488 -1.453 -9.353 1.00 95.38 118 ILE A O 1
ATOM 867 N N . ASN A 1 119 ? 9.688 -3.205 -8.604 1.00 94.44 119 ASN A N 1
ATOM 868 C CA . ASN A 1 119 ? 9.447 -2.942 -7.183 1.00 94.44 119 ASN A CA 1
ATOM 869 C C . ASN A 1 119 ? 9.912 -1.518 -6.829 1.00 94.44 119 ASN A C 1
ATOM 871 O O . ASN A 1 119 ? 9.119 -0.710 -6.355 1.00 94.44 119 ASN A O 1
ATOM 875 N N . ASN A 1 120 ? 11.161 -1.166 -7.136 1.00 95.19 120 ASN A N 1
ATOM 876 C CA . ASN A 1 120 ? 11.715 0.155 -6.834 1.00 95.19 120 ASN A CA 1
ATOM 877 C C . ASN A 1 120 ? 10.918 1.287 -7.505 1.00 95.19 120 ASN A C 1
ATOM 879 O O . ASN A 1 120 ? 10.664 2.316 -6.879 1.00 95.19 120 ASN A O 1
ATOM 883 N N . LEU A 1 121 ? 10.489 1.102 -8.760 1.00 94.12 121 LEU A N 1
ATOM 884 C CA . LEU A 1 121 ? 9.665 2.078 -9.476 1.00 94.12 121 LEU A CA 1
ATOM 885 C C . LEU A 1 121 ? 8.326 2.304 -8.768 1.00 94.12 121 LEU A C 1
ATOM 887 O O . LEU A 1 121 ? 7.948 3.449 -8.534 1.00 94.12 121 LEU A O 1
ATOM 891 N N . ILE A 1 122 ? 7.623 1.225 -8.423 1.00 92.19 122 ILE A N 1
ATOM 892 C CA . ILE A 1 122 ? 6.327 1.285 -7.741 1.00 92.19 122 ILE A CA 1
ATOM 893 C C . ILE A 1 122 ? 6.480 1.909 -6.345 1.00 92.19 122 ILE A C 1
ATOM 895 O O . ILE A 1 122 ? 5.671 2.759 -5.976 1.00 92.19 122 ILE A O 1
ATOM 899 N N . PHE A 1 123 ? 7.532 1.556 -5.599 1.00 91.12 123 PHE A N 1
ATOM 900 C CA . PHE A 1 123 ? 7.831 2.149 -4.293 1.00 91.12 123 PHE A CA 1
ATOM 901 C C . PHE A 1 123 ? 8.015 3.666 -4.392 1.00 91.12 123 PHE A C 1
ATOM 903 O O . PHE A 1 123 ? 7.317 4.433 -3.727 1.00 91.12 123 PHE A O 1
ATOM 910 N N . LEU A 1 124 ? 8.910 4.114 -5.277 1.00 90.81 124 LEU A N 1
ATOM 911 C CA . LEU A 1 124 ? 9.190 5.536 -5.467 1.00 90.81 124 LEU A CA 1
ATOM 912 C C . LEU A 1 124 ? 7.969 6.294 -6.000 1.00 90.81 124 LEU A C 1
ATOM 914 O O . LEU A 1 124 ? 7.723 7.422 -5.582 1.00 90.81 124 LEU A O 1
ATOM 918 N N . ALA A 1 125 ? 7.178 5.681 -6.882 1.00 89.81 125 ALA A N 1
ATOM 919 C CA . ALA A 1 125 ? 5.939 6.266 -7.382 1.00 89.81 125 ALA A CA 1
ATOM 920 C C . ALA A 1 125 ? 4.865 6.399 -6.299 1.00 89.81 125 ALA A C 1
ATOM 922 O O . ALA A 1 125 ? 4.141 7.394 -6.276 1.00 89.81 125 ALA A O 1
ATOM 923 N N . ASN A 1 126 ? 4.752 5.422 -5.399 1.00 87.12 126 ASN A N 1
ATOM 924 C CA . ASN A 1 126 ? 3.826 5.505 -4.278 1.00 87.12 126 ASN A CA 1
ATOM 925 C C . ASN A 1 126 ? 4.226 6.600 -3.283 1.00 87.12 126 ASN A C 1
ATOM 927 O O . ASN A 1 126 ? 3.357 7.288 -2.743 1.00 87.12 126 ASN A O 1
ATOM 931 N N . ARG A 1 127 ? 5.532 6.752 -3.064 1.00 86.06 127 ARG A N 1
ATOM 932 C CA . ARG A 1 127 ? 6.099 7.691 -2.101 1.00 86.06 127 ARG A CA 1
ATOM 933 C C . ARG A 1 127 ? 6.125 9.123 -2.617 1.00 86.06 127 ARG A C 1
ATOM 935 O O . ARG A 1 127 ? 5.731 10.025 -1.898 1.00 86.06 127 ARG A O 1
ATOM 942 N N . TYR A 1 128 ? 6.542 9.342 -3.861 1.00 85.94 128 TYR A N 1
ATOM 943 C CA . TYR A 1 128 ? 6.801 10.682 -4.405 1.00 85.94 128 TYR A CA 1
ATOM 944 C C . TYR A 1 128 ? 5.892 11.099 -5.558 1.00 85.94 128 TYR A C 1
ATOM 946 O O . TYR A 1 128 ? 5.996 12.230 -6.034 1.00 85.94 128 TYR A O 1
ATOM 954 N N . GLY A 1 129 ? 5.019 10.211 -6.029 1.00 81.31 129 GLY A N 1
ATOM 955 C CA . GLY A 1 129 ? 4.114 10.512 -7.128 1.00 81.31 129 GLY A CA 1
ATOM 956 C C . GLY A 1 129 ? 3.252 11.743 -6.860 1.00 81.31 129 GLY A C 1
ATOM 957 O O . GLY A 1 129 ? 2.808 11.993 -5.743 1.00 81.31 129 GLY A O 1
ATOM 958 N N . THR A 1 130 ? 3.047 12.551 -7.894 1.00 71.38 130 THR A N 1
ATOM 959 C CA . THR A 1 130 ? 2.456 13.884 -7.815 1.00 71.38 130 THR A CA 1
ATOM 960 C C . THR A 1 130 ? 0.928 13.889 -7.747 1.00 71.38 130 THR A C 1
ATOM 962 O O . THR A 1 130 ? 0.362 14.896 -7.310 1.00 71.38 130 THR A O 1
ATOM 965 N N . LYS A 1 131 ? 0.260 12.783 -8.106 1.00 66.19 131 LYS A N 1
ATOM 966 C CA . LYS A 1 131 ? -1.182 12.540 -7.914 1.00 66.19 131 LYS A CA 1
ATOM 967 C C . LYS A 1 131 ? -1.464 11.042 -7.825 1.00 66.19 131 LYS A C 1
ATOM 969 O O . LYS A 1 131 ? -0.874 10.273 -8.570 1.00 66.19 131 LYS A O 1
ATOM 974 N N . GLY A 1 132 ? -2.404 10.639 -6.975 1.00 70.25 132 GLY A N 1
ATOM 975 C CA . GLY A 1 132 ? -2.917 9.273 -6.987 1.00 70.25 132 GLY A CA 1
ATOM 976 C C . GLY A 1 132 ? -3.493 8.826 -5.653 1.00 70.25 132 GLY A C 1
ATOM 977 O O . GLY A 1 132 ? -2.902 9.040 -4.592 1.00 70.25 132 GLY A O 1
ATOM 978 N N . SER A 1 133 ? -4.613 8.119 -5.735 1.00 77.31 133 SER A N 1
ATOM 979 C CA . SER A 1 133 ? -5.203 7.352 -4.639 1.00 77.31 133 SER A CA 1
ATOM 980 C C . SER A 1 133 ? -4.583 5.964 -4.482 1.00 77.31 133 SER A C 1
ATOM 982 O O . SER A 1 133 ? -5.143 5.100 -3.816 1.00 77.31 133 SER A O 1
ATOM 984 N N . ALA A 1 134 ? -3.426 5.739 -5.105 1.00 81.94 134 ALA A N 1
ATOM 985 C CA . ALA A 1 134 ? -2.737 4.470 -5.037 1.00 81.94 134 ALA A CA 1
ATOM 986 C C . ALA A 1 134 ? -1.939 4.337 -3.734 1.00 81.94 134 ALA A C 1
ATOM 988 O O . ALA A 1 134 ? -1.230 5.269 -3.328 1.00 81.94 134 ALA A O 1
ATOM 989 N N . ILE A 1 135 ? -2.009 3.163 -3.114 1.00 84.56 135 ILE A N 1
ATOM 990 C CA . ILE A 1 135 ? -1.338 2.819 -1.861 1.00 84.56 135 ILE A CA 1
ATOM 991 C C . ILE A 1 135 ? -0.712 1.426 -1.952 1.00 84.56 135 ILE A C 1
ATOM 993 O O . ILE A 1 135 ? -1.170 0.586 -2.726 1.00 84.56 135 ILE A O 1
ATOM 997 N N . LEU A 1 136 ? 0.375 1.188 -1.215 1.00 84.75 136 LEU A N 1
ATOM 998 C CA . LEU A 1 136 ? 1.012 -0.125 -1.205 1.00 84.75 136 LEU A CA 1
ATOM 999 C C . LEU A 1 136 ? 0.321 -1.045 -0.203 1.00 84.75 136 LEU A C 1
ATOM 1001 O O . LEU A 1 136 ? 0.194 -0.717 0.977 1.00 84.75 136 LEU A O 1
ATOM 1005 N N . ALA A 1 137 ? -0.078 -2.220 -0.679 1.00 77.19 137 ALA A N 1
ATOM 1006 C CA . ALA A 1 137 ? -0.549 -3.323 0.144 1.00 77.19 137 ALA A CA 1
ATOM 1007 C C . ALA A 1 137 ? 0.469 -4.476 0.122 1.00 77.19 137 ALA A C 1
ATOM 1009 O O . ALA A 1 137 ? 1.333 -4.577 -0.752 1.00 77.19 137 ALA A O 1
ATOM 1010 N N . CYS A 1 138 ? 0.429 -5.331 1.146 1.00 73.81 138 CYS A N 1
ATOM 1011 C CA . CYS A 1 138 ? 1.406 -6.408 1.296 1.00 73.81 138 CYS A CA 1
ATOM 1012 C C . CYS A 1 138 ? 1.126 -7.521 0.283 1.00 73.81 138 CYS A C 1
ATOM 1014 O O . CYS A 1 138 ? 0.086 -8.171 0.384 1.00 73.81 138 CYS A O 1
ATOM 1016 N N . ALA A 1 139 ? 2.071 -7.809 -0.622 1.00 74.19 139 ALA A N 1
ATOM 1017 C CA . ALA A 1 139 ? 1.911 -8.903 -1.584 1.00 74.19 139 ALA A CA 1
ATOM 1018 C C . ALA A 1 139 ? 1.724 -10.255 -0.880 1.00 74.19 139 ALA A C 1
ATOM 1020 O O . ALA A 1 139 ? 0.959 -11.091 -1.362 1.00 74.19 139 ALA A O 1
ATOM 1021 N N . GLU A 1 140 ? 2.346 -10.435 0.294 1.00 73.69 140 GLU A N 1
ATOM 1022 C CA . GLU A 1 140 ? 2.212 -11.659 1.087 1.00 73.69 140 GLU A CA 1
ATOM 1023 C C . GLU A 1 140 ? 0.806 -11.957 1.578 1.00 73.69 140 GLU A C 1
ATOM 1025 O O . GLU A 1 140 ? 0.481 -13.114 1.836 1.00 73.69 140 GLU A O 1
ATOM 1030 N N . CYS A 1 141 ? -0.027 -10.929 1.681 1.00 69.94 141 CYS A N 1
ATOM 1031 C CA . CYS A 1 141 ? -1.381 -11.068 2.190 1.00 69.94 141 CYS A CA 1
ATOM 1032 C C . CYS A 1 141 ? -2.425 -11.184 1.087 1.00 69.94 141 CYS A C 1
ATOM 1034 O O . CYS A 1 141 ? -3.560 -11.546 1.376 1.00 69.94 141 CYS A O 1
ATOM 1036 N N . VAL A 1 142 ? -2.044 -10.913 -0.164 1.00 72.88 142 VAL A N 1
ATOM 1037 C CA . VAL A 1 142 ? -3.008 -10.770 -1.261 1.00 72.88 142 VAL A CA 1
ATOM 1038 C C . VAL A 1 142 ? -2.674 -11.603 -2.498 1.00 72.88 142 VAL A C 1
ATOM 1040 O O . VAL A 1 142 ? -3.536 -11.748 -3.363 1.00 72.88 142 VAL A O 1
ATOM 1043 N N . SER A 1 143 ? -1.442 -12.115 -2.657 1.00 78.88 143 SER A N 1
ATOM 1044 C CA . SER A 1 143 ? -1.067 -12.828 -3.887 1.00 78.88 143 SER A CA 1
ATOM 1045 C C . SER A 1 143 ? 0.199 -13.696 -3.788 1.00 78.88 143 SER A C 1
ATOM 1047 O O . SER A 1 143 ? 1.293 -13.247 -4.142 1.00 78.88 143 SER A O 1
ATOM 1049 N N . ASP A 1 144 ? 0.034 -14.995 -3.513 1.00 81.50 144 ASP A N 1
ATOM 1050 C CA . ASP A 1 144 ? 1.124 -15.990 -3.551 1.00 81.50 144 ASP A CA 1
ATOM 1051 C C . ASP A 1 144 ? 1.869 -16.023 -4.895 1.00 81.50 144 ASP A C 1
ATOM 1053 O O . ASP A 1 144 ? 3.096 -16.117 -4.941 1.00 81.50 144 ASP A O 1
ATOM 1057 N N . ALA A 1 145 ? 1.141 -15.859 -6.003 1.00 86.50 145 ALA A N 1
ATOM 1058 C CA . ALA A 1 145 ? 1.729 -15.859 -7.341 1.00 86.50 145 ALA A CA 1
ATOM 1059 C C . ALA A 1 145 ? 2.697 -14.685 -7.579 1.00 86.50 145 ALA A C 1
ATOM 1061 O O . ALA A 1 145 ? 3.646 -14.814 -8.344 1.00 86.50 145 ALA A O 1
ATOM 1062 N N . LEU A 1 146 ? 2.481 -13.540 -6.924 1.00 87.81 146 LEU A N 1
ATOM 1063 C CA . LEU A 1 146 ? 3.355 -12.371 -7.067 1.00 87.81 146 LEU A CA 1
ATOM 1064 C C . LEU A 1 146 ? 4.604 -12.514 -6.196 1.00 87.81 146 LEU A C 1
ATOM 1066 O O . LEU A 1 146 ? 5.706 -12.226 -6.660 1.00 87.81 146 LEU A O 1
ATOM 1070 N N . ILE A 1 147 ? 4.448 -13.040 -4.979 1.00 87.50 147 ILE A N 1
ATOM 1071 C CA . ILE A 1 147 ? 5.575 -13.360 -4.093 1.00 87.50 147 ILE A CA 1
ATOM 1072 C C . ILE A 1 147 ? 6.507 -14.375 -4.756 1.00 87.50 147 ILE A C 1
ATOM 1074 O O . ILE A 1 147 ? 7.723 -14.210 -4.711 1.00 87.50 147 ILE A O 1
ATOM 1078 N N . ALA A 1 148 ? 5.950 -15.406 -5.403 1.00 89.31 148 ALA A N 1
ATOM 1079 C CA . ALA A 1 148 ? 6.725 -16.431 -6.103 1.00 89.31 148 ALA A CA 1
ATOM 1080 C C . ALA A 1 148 ? 7.615 -15.850 -7.219 1.00 89.31 148 ALA A C 1
ATOM 1082 O O . ALA A 1 148 ? 8.613 -16.459 -7.597 1.00 89.31 148 ALA A O 1
ATOM 1083 N N . HIS A 1 149 ? 7.275 -14.660 -7.717 1.00 92.62 149 HIS A N 1
ATOM 1084 C CA . HIS A 1 149 ? 8.055 -13.903 -8.691 1.00 92.62 149 HIS A CA 1
ATOM 1085 C C . HIS A 1 149 ? 8.861 -12.749 -8.071 1.00 92.62 149 HIS A C 1
ATOM 1087 O O . HIS A 1 149 ? 9.385 -11.924 -8.805 1.00 92.62 149 HIS A O 1
ATOM 1093 N N . GLY A 1 150 ? 8.963 -12.657 -6.742 1.00 90.75 150 GLY A N 1
ATOM 1094 C CA . GLY A 1 150 ? 9.786 -11.659 -6.051 1.00 90.75 150 GLY A CA 1
ATOM 1095 C C . GLY A 1 150 ? 9.168 -10.261 -5.920 1.00 90.75 150 GLY A C 1
ATOM 1096 O O . GLY A 1 150 ? 9.869 -9.317 -5.543 1.00 90.75 150 GLY A O 1
ATOM 1097 N N . PHE A 1 151 ? 7.874 -10.089 -6.208 1.00 91.19 151 PHE A N 1
ATOM 1098 C CA . PHE A 1 151 ? 7.185 -8.824 -5.937 1.00 91.19 151 PHE A CA 1
ATOM 1099 C C . PHE A 1 151 ? 6.907 -8.672 -4.441 1.00 91.19 151 PHE A C 1
ATOM 1101 O O . PHE A 1 151 ? 6.387 -9.585 -3.800 1.00 91.19 151 PHE A O 1
ATOM 1108 N N . LYS A 1 152 ? 7.250 -7.503 -3.890 1.00 86.19 152 LYS A N 1
ATOM 1109 C CA . LYS A 1 152 ? 7.188 -7.243 -2.440 1.00 86.19 152 LYS A CA 1
ATOM 1110 C C . LYS A 1 152 ? 5.844 -6.672 -1.987 1.00 86.19 152 LYS A C 1
ATOM 1112 O O . LYS A 1 152 ? 5.410 -6.900 -0.862 1.00 86.19 152 LYS A O 1
ATOM 1117 N N . PHE A 1 153 ? 5.173 -5.946 -2.869 1.00 82.31 153 PHE A N 1
ATOM 1118 C CA . PHE A 1 153 ? 3.913 -5.270 -2.585 1.00 82.31 153 PHE A CA 1
ATOM 1119 C C . PHE A 1 153 ? 3.020 -5.252 -3.817 1.00 82.31 153 PHE A C 1
ATOM 1121 O O . PHE A 1 153 ? 3.464 -5.433 -4.954 1.00 82.31 153 PHE A O 1
ATOM 1128 N N . THR A 1 154 ? 1.743 -5.021 -3.564 1.00 81.44 154 THR A N 1
ATOM 1129 C CA . THR A 1 154 ? 0.759 -4.663 -4.572 1.00 81.44 154 THR A CA 1
ATOM 1130 C C . THR A 1 154 ? 0.488 -3.169 -4.520 1.00 81.44 154 THR A C 1
ATOM 1132 O O . THR A 1 154 ? 0.638 -2.543 -3.473 1.00 81.44 154 THR A O 1
ATOM 1135 N N . LEU A 1 155 ? 0.115 -2.589 -5.658 1.00 83.88 155 LEU A N 1
ATOM 1136 C CA . LEU A 1 155 ? -0.316 -1.199 -5.738 1.00 83.88 155 LEU A CA 1
ATOM 1137 C C . LEU A 1 155 ? -1.835 -1.177 -5.898 1.00 83.88 155 LEU A C 1
ATOM 1139 O O . LEU A 1 155 ? -2.347 -1.534 -6.954 1.00 83.88 155 LEU A O 1
ATOM 1143 N N . GLU A 1 156 ? -2.548 -0.769 -4.859 1.00 84.56 156 GLU A N 1
ATOM 1144 C CA . GLU A 1 156 ? -4.009 -0.736 -4.858 1.00 84.56 156 GLU A CA 1
ATOM 1145 C C . GLU A 1 156 ? -4.487 0.696 -5.073 1.00 84.56 156 GLU A C 1
ATOM 1147 O O . GLU A 1 156 ? -4.017 1.616 -4.406 1.00 84.56 156 GLU A O 1
ATOM 1152 N N . VAL A 1 157 ? -5.391 0.897 -6.034 1.00 83.56 157 VAL A N 1
ATOM 1153 C CA . VAL A 1 157 ? -6.010 2.199 -6.303 1.00 83.56 157 VAL A CA 1
ATOM 1154 C C . VAL A 1 157 ? -7.286 2.291 -5.488 1.00 83.56 157 VAL A C 1
ATOM 1156 O O . VAL A 1 157 ? -8.194 1.488 -5.671 1.00 83.56 157 VAL A O 1
ATOM 1159 N N . ILE A 1 158 ? -7.346 3.269 -4.590 1.00 85.94 158 ILE A N 1
ATOM 1160 C CA . ILE A 1 158 ? -8.514 3.487 -3.745 1.00 85.94 158 ILE A CA 1
ATOM 1161 C C . ILE A 1 158 ? -9.516 4.373 -4.487 1.00 85.94 158 ILE A C 1
ATOM 1163 O O . ILE A 1 158 ? -9.192 5.509 -4.847 1.00 85.94 158 ILE A O 1
ATOM 1167 N N . GLU A 1 159 ? -10.735 3.882 -4.701 1.00 86.12 159 GLU A N 1
ATOM 1168 C CA . GLU A 1 159 ? -11.807 4.652 -5.343 1.00 86.12 159 GLU A CA 1
ATOM 1169 C C . GLU A 1 159 ? -12.798 5.237 -4.334 1.00 86.12 159 GLU A C 1
ATOM 1171 O O . GLU A 1 159 ? -13.510 6.195 -4.652 1.00 86.12 159 GLU A O 1
ATOM 1176 N N . ASN A 1 160 ? -12.799 4.752 -3.087 1.00 88.25 160 ASN A N 1
ATOM 1177 C CA . ASN A 1 160 ? -13.563 5.371 -2.011 1.00 88.25 160 ASN A CA 1
ATOM 1178 C C . ASN A 1 160 ? -13.278 6.884 -1.902 1.00 88.25 160 ASN A C 1
ATOM 1180 O O . ASN A 1 160 ? -12.149 7.304 -1.654 1.00 88.25 160 ASN A O 1
ATOM 1184 N N . SER A 1 161 ? -14.319 7.712 -2.026 1.00 87.88 161 SER A N 1
ATOM 1185 C CA . SER A 1 161 ? -14.190 9.169 -2.184 1.00 87.88 161 SER A CA 1
ATOM 1186 C C . SER A 1 161 ? -13.472 9.871 -1.026 1.00 87.88 161 SER A C 1
ATOM 1188 O O . SER A 1 161 ? -12.657 10.765 -1.261 1.00 87.88 161 SER A O 1
ATOM 1190 N N . ALA A 1 162 ? -13.729 9.464 0.221 1.00 90.25 162 ALA A N 1
ATOM 1191 C CA . ALA A 1 162 ? -13.079 10.046 1.392 1.00 90.25 162 ALA A CA 1
ATOM 1192 C C . ALA A 1 162 ? -11.586 9.693 1.433 1.00 90.25 162 ALA A C 1
ATOM 1194 O O . ALA A 1 162 ? -10.744 10.577 1.604 1.00 90.25 162 ALA A O 1
ATOM 1195 N N . ALA A 1 163 ? -11.261 8.415 1.225 1.00 90.81 163 ALA A N 1
ATOM 1196 C CA . ALA A 1 163 ? -9.884 7.937 1.216 1.00 90.81 163 ALA A CA 1
ATOM 1197 C C . ALA A 1 163 ? -9.086 8.514 0.038 1.00 90.81 163 ALA A C 1
ATOM 1199 O O . ALA A 1 163 ? -7.985 9.027 0.231 1.00 90.81 163 ALA A O 1
ATOM 1200 N N . LYS A 1 164 ? -9.680 8.526 -1.158 1.00 90.06 164 LYS A N 1
ATOM 1201 C CA . LYS A 1 164 ? -9.133 9.153 -2.365 1.00 90.06 164 LYS A CA 1
ATOM 1202 C C . LYS A 1 164 ? -8.802 10.621 -2.132 1.00 90.06 164 LYS A C 1
ATOM 1204 O O . LYS A 1 164 ? -7.662 11.029 -2.334 1.00 90.06 164 LYS A O 1
ATOM 1209 N N . ARG A 1 165 ? -9.754 11.398 -1.600 1.00 90.56 165 ARG A N 1
ATOM 1210 C CA . ARG A 1 165 ? -9.541 12.817 -1.283 1.00 90.56 165 ARG A CA 1
ATOM 1211 C C . ARG A 1 165 ? -8.381 13.020 -0.308 1.00 90.56 165 ARG A C 1
ATOM 1213 O O . ARG A 1 165 ? -7.579 13.927 -0.526 1.00 90.56 165 ARG A O 1
ATOM 1220 N N . LEU A 1 166 ? -8.291 12.201 0.742 1.00 91.75 166 LEU A N 1
ATOM 1221 C CA . LEU A 1 166 ? -7.201 12.270 1.718 1.00 91.75 166 LEU A CA 1
ATOM 1222 C C . LEU A 1 166 ? -5.846 11.956 1.074 1.00 91.75 166 LEU A C 1
ATOM 1224 O O . LEU A 1 166 ? -4.899 12.717 1.261 1.00 91.75 166 LEU A O 1
ATOM 1228 N N . LEU A 1 167 ? -5.758 10.873 0.299 1.00 89.44 167 LEU A N 1
ATOM 1229 C CA . LEU A 1 167 ? -4.528 10.444 -0.375 1.00 89.44 167 LEU A CA 1
ATOM 1230 C C . LEU A 1 167 ? -4.038 11.453 -1.416 1.00 89.44 167 LEU A C 1
ATOM 1232 O O . LEU A 1 167 ? -2.829 11.598 -1.598 1.00 89.44 167 LEU A O 1
ATOM 1236 N N . GLU A 1 168 ? -4.963 12.128 -2.098 1.00 87.56 168 GLU A N 1
ATOM 1237 C CA . GLU A 1 168 ? -4.644 13.101 -3.139 1.00 87.56 168 GLU A CA 1
ATOM 1238 C C . GLU A 1 168 ? -4.290 14.481 -2.575 1.00 87.56 168 GLU A C 1
ATOM 1240 O O . GLU A 1 168 ? -3.381 15.117 -3.108 1.00 87.56 168 GLU A O 1
ATOM 1245 N N . ASN A 1 169 ? -4.976 14.933 -1.514 1.00 87.62 169 ASN A N 1
ATOM 1246 C CA . ASN A 1 169 ? -4.973 16.350 -1.122 1.00 87.62 169 ASN A CA 1
ATOM 1247 C C . ASN A 1 169 ? -4.541 16.643 0.323 1.00 87.62 169 ASN A C 1
ATOM 1249 O O . ASN A 1 169 ? -4.221 17.792 0.615 1.00 87.62 169 ASN A O 1
ATOM 1253 N N . ALA A 1 170 ? -4.562 15.665 1.234 1.00 90.19 170 ALA A N 1
ATOM 1254 C CA . ALA A 1 170 ? -4.334 15.919 2.663 1.00 90.19 170 ALA A CA 1
ATOM 1255 C C . ALA A 1 170 ? -3.089 15.218 3.214 1.00 90.19 170 ALA A C 1
ATOM 1257 O O . ALA A 1 170 ? -2.334 15.813 3.979 1.00 90.19 170 ALA A O 1
ATOM 1258 N N . ILE A 1 171 ? -2.884 13.953 2.846 1.00 90.44 171 ILE A N 1
ATOM 1259 C CA . ILE A 1 171 ? -1.789 13.129 3.352 1.00 90.44 171 ILE A CA 1
ATOM 1260 C C . ILE A 1 171 ? -0.491 13.542 2.647 1.00 90.44 171 ILE 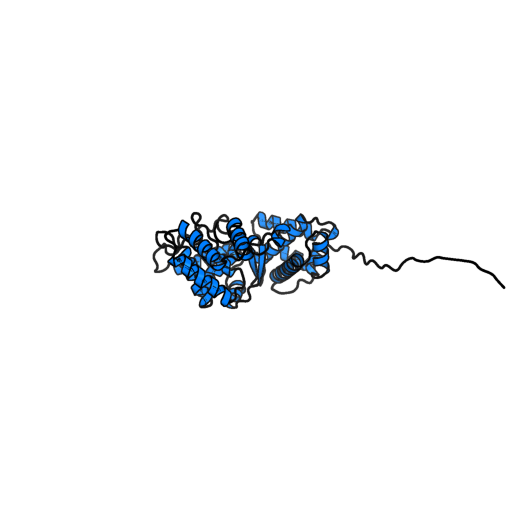A C 1
ATOM 1262 O O . ILE A 1 171 ? -0.414 13.445 1.417 1.00 90.44 171 ILE A O 1
ATOM 1266 N N . PRO A 1 172 ? 0.544 13.970 3.395 1.00 88.31 172 PRO A N 1
ATOM 1267 C CA . PRO A 1 172 ? 1.843 14.270 2.812 1.00 88.31 172 PRO A CA 1
ATOM 1268 C C . PRO A 1 172 ? 2.499 13.027 2.209 1.00 88.31 172 PRO A C 1
ATOM 1270 O O . PRO A 1 172 ? 2.098 11.889 2.448 1.00 88.31 172 PRO A O 1
ATOM 1273 N N . ARG A 1 173 ? 3.530 13.258 1.406 1.00 80.38 173 ARG A N 1
ATOM 1274 C CA . ARG A 1 173 ? 4.164 12.218 0.585 1.00 80.38 173 ARG A CA 1
ATOM 1275 C C . ARG A 1 173 ? 5.519 11.788 1.115 1.00 80.38 173 ARG A C 1
ATOM 1277 O O 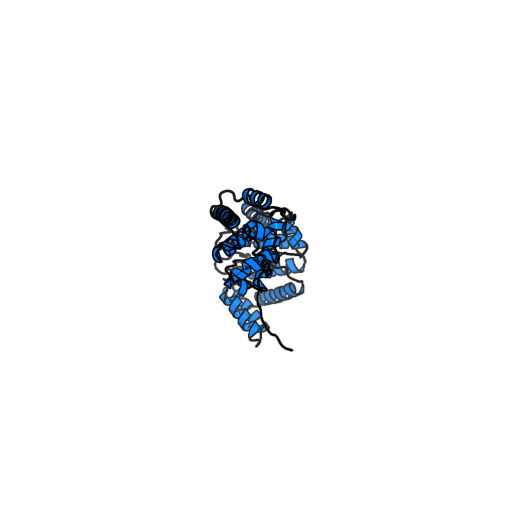. ARG A 1 173 ? 5.863 10.612 1.074 1.00 80.38 173 ARG A O 1
ATOM 1284 N N . ASP A 1 174 ? 6.271 12.739 1.647 1.00 79.25 174 ASP A N 1
ATOM 1285 C CA . ASP A 1 174 ? 7.539 12.477 2.301 1.00 79.25 174 ASP A CA 1
ATOM 1286 C C . ASP A 1 174 ? 7.336 12.015 3.755 1.00 79.25 174 ASP A C 1
ATOM 1288 O O . ASP A 1 174 ? 6.360 12.370 4.422 1.00 79.25 174 ASP A O 1
ATOM 1292 N N . THR A 1 175 ? 8.291 11.242 4.274 1.00 80.25 175 THR A N 1
ATOM 1293 C CA . THR A 1 175 ? 8.232 10.703 5.641 1.00 80.25 175 THR A CA 1
ATOM 1294 C C . THR A 1 175 ? 8.099 11.784 6.711 1.00 80.25 175 THR A C 1
ATOM 1296 O O . THR A 1 175 ? 7.397 11.571 7.698 1.00 80.25 175 THR A O 1
ATOM 1299 N N . ALA A 1 176 ? 8.773 12.929 6.567 1.00 82.94 176 ALA A N 1
ATOM 1300 C CA . ALA A 1 176 ? 8.740 13.975 7.589 1.00 82.94 176 ALA A CA 1
ATOM 1301 C C . ALA A 1 176 ? 7.352 14.629 7.658 1.00 82.94 176 ALA A C 1
ATOM 1303 O O . ALA A 1 176 ? 6.789 14.786 8.746 1.00 82.94 176 ALA A O 1
ATOM 1304 N N . GLY A 1 177 ? 6.766 14.921 6.497 1.00 87.62 177 GLY A N 1
ATOM 1305 C CA . GLY A 1 177 ? 5.387 15.363 6.362 1.00 87.62 177 GLY A CA 1
ATOM 1306 C C . GLY A 1 177 ? 4.403 14.344 6.934 1.00 87.62 177 GLY A C 1
ATOM 1307 O O . GLY A 1 177 ? 3.561 14.715 7.748 1.00 87.62 177 GLY A O 1
ATOM 1308 N N . ILE A 1 178 ? 4.534 13.055 6.592 1.00 87.75 178 ILE A N 1
ATOM 1309 C CA . ILE A 1 178 ? 3.651 11.994 7.111 1.00 87.75 178 ILE A CA 1
ATOM 1310 C C . ILE A 1 178 ? 3.731 11.906 8.640 1.00 87.75 178 ILE A C 1
ATOM 1312 O O . ILE A 1 178 ? 2.699 11.884 9.314 1.00 87.75 178 ILE A O 1
ATOM 1316 N N . LYS A 1 179 ? 4.943 11.907 9.205 1.00 85.81 179 LYS A N 1
ATOM 1317 C CA . LYS A 1 179 ? 5.155 11.896 10.661 1.00 85.81 179 LYS A CA 1
ATOM 1318 C C . LYS A 1 179 ? 4.499 13.100 11.333 1.00 85.81 179 LYS A C 1
ATOM 1320 O O . LYS A 1 179 ? 3.851 12.936 12.367 1.00 85.81 179 LYS A O 1
ATOM 1325 N N . THR A 1 180 ? 4.626 14.284 10.737 1.00 88.38 180 THR A N 1
ATOM 1326 C CA . THR A 1 180 ? 4.010 15.521 11.241 1.00 88.38 180 THR A CA 1
ATOM 1327 C C . THR A 1 180 ? 2.485 15.426 11.193 1.00 88.38 180 THR A C 1
ATOM 1329 O O . THR A 1 180 ? 1.824 15.633 12.206 1.00 88.38 180 THR A O 1
ATOM 1332 N N . TYR A 1 181 ? 1.931 14.995 10.058 1.00 90.62 181 TYR A N 1
ATOM 1333 C CA . TYR A 1 181 ? 0.496 14.791 9.858 1.00 90.62 181 TYR A CA 1
ATOM 1334 C C . TYR A 1 181 ? -0.114 13.837 10.897 1.00 90.62 181 TYR A C 1
ATOM 1336 O O . TYR A 1 181 ? -1.109 14.167 11.547 1.00 90.62 181 TYR A O 1
ATOM 1344 N N . ILE A 1 182 ? 0.506 12.671 11.107 1.00 88.56 182 ILE A N 1
ATOM 1345 C CA . ILE A 1 182 ? 0.061 11.691 12.109 1.00 88.56 182 ILE A CA 1
ATOM 1346 C C . ILE A 1 182 ? 0.174 12.279 13.523 1.00 88.56 182 ILE A C 1
ATOM 1348 O O . ILE A 1 182 ? -0.772 12.191 14.310 1.00 88.56 182 ILE A O 1
ATOM 1352 N N . THR A 1 183 ? 1.303 12.921 13.839 1.00 85.94 183 THR A N 1
ATOM 1353 C CA . THR A 1 183 ? 1.543 13.540 15.154 1.00 85.94 183 THR A CA 1
ATOM 1354 C C . THR A 1 183 ? 0.501 14.609 15.471 1.00 85.94 183 THR A C 1
ATOM 1356 O O . THR A 1 183 ? 0.004 14.658 16.598 1.00 85.94 183 THR A O 1
ATOM 1359 N N . ASP A 1 184 ? 0.103 15.420 14.493 1.00 88.44 184 ASP A N 1
ATOM 1360 C CA . ASP A 1 184 ? -0.919 16.452 14.663 1.00 88.44 184 ASP A CA 1
ATOM 1361 C C . ASP A 1 184 ? -2.297 15.856 14.968 1.00 88.44 184 ASP A C 1
ATOM 1363 O O . ASP A 1 184 ? -2.993 16.330 15.874 1.00 88.44 184 ASP A O 1
ATOM 1367 N N . ILE A 1 185 ? -2.698 14.802 14.248 1.00 88.06 185 ILE A N 1
ATOM 1368 C CA . ILE A 1 185 ? -3.973 14.106 14.484 1.00 88.06 185 ILE A CA 1
ATOM 1369 C C . ILE A 1 185 ? -3.994 13.478 15.880 1.00 88.06 185 ILE A C 1
ATOM 1371 O O . ILE A 1 185 ? -4.985 13.610 16.609 1.00 88.06 185 ILE A O 1
ATOM 1375 N N . ILE A 1 186 ? -2.900 12.830 16.281 1.00 83.50 186 ILE A N 1
ATOM 1376 C CA . ILE A 1 186 ? -2.772 12.202 17.600 1.00 83.50 186 ILE A CA 1
ATOM 1377 C C . ILE A 1 186 ? -2.773 13.257 18.706 1.00 83.50 186 ILE A C 1
ATOM 1379 O O . ILE A 1 186 ? -3.517 13.133 19.679 1.00 83.50 186 ILE A O 1
ATOM 1383 N N . THR A 1 187 ? -2.007 14.335 18.543 1.00 83.88 187 THR A N 1
ATOM 1384 C CA . THR A 1 187 ? -1.940 15.433 19.516 1.00 83.88 187 THR A CA 1
ATOM 1385 C C . THR A 1 187 ? -3.319 16.048 19.721 1.00 83.88 187 THR A C 1
ATOM 1387 O O . THR A 1 187 ? -3.753 16.215 20.860 1.00 83.88 187 THR A O 1
ATOM 1390 N N . LYS A 1 188 ? -4.057 16.317 18.635 1.00 85.38 188 LYS A N 1
ATOM 1391 C CA . LYS A 1 188 ? -5.456 16.772 18.702 1.00 85.38 188 LYS A CA 1
ATOM 1392 C C . LYS A 1 188 ? -6.353 15.751 19.404 1.00 85.38 188 LYS A C 1
ATOM 1394 O O . LYS A 1 188 ? -7.168 16.143 20.230 1.00 85.38 188 LYS A O 1
ATOM 1399 N N . SER A 1 189 ? -6.175 14.462 19.125 1.00 81.69 189 SER A N 1
ATOM 1400 C CA . SER A 1 189 ? -6.952 13.370 19.730 1.00 81.69 189 SER A CA 1
ATOM 1401 C C . SER A 1 189 ? -6.720 13.193 21.230 1.00 81.69 189 SER A C 1
ATOM 1403 O O . SER A 1 189 ? -7.627 12.748 21.932 1.00 81.69 189 SER A O 1
ATOM 1405 N N . ASN A 1 190 ? -5.527 13.533 21.717 1.00 81.81 190 ASN A N 1
ATOM 1406 C CA . ASN A 1 190 ? -5.172 13.463 23.133 1.00 81.81 190 ASN A CA 1
ATOM 1407 C C . ASN A 1 190 ? -5.654 14.693 23.927 1.00 81.81 190 ASN A C 1
ATOM 1409 O O . ASN A 1 190 ? -5.753 14.627 25.156 1.00 81.81 190 ASN A O 1
ATOM 1413 N N . LYS A 1 191 ? -6.002 15.812 23.265 1.00 80.25 191 LYS A N 1
ATOM 1414 C CA . LYS A 1 191 ? -6.544 17.000 23.948 1.00 80.25 191 LYS A CA 1
ATOM 1415 C C . LYS A 1 191 ? -7.839 16.645 24.683 1.00 80.25 191 LYS A C 1
ATOM 1417 O O . LYS A 1 191 ? -8.785 16.138 24.090 1.00 80.25 191 LYS A O 1
ATOM 1422 N N . GLY A 1 192 ? -7.876 16.915 25.987 1.00 69.06 192 GLY A N 1
ATOM 1423 C CA . GLY A 1 192 ? -9.051 16.676 26.834 1.00 69.06 192 GLY A CA 1
ATOM 1424 C C . GLY A 1 192 ? -9.315 15.210 27.204 1.00 69.06 192 GLY A C 1
ATOM 1425 O O . GLY A 1 192 ? -10.251 14.955 27.952 1.00 69.06 192 GLY A O 1
ATOM 1426 N N . LYS A 1 193 ? -8.496 14.252 26.739 1.00 68.69 193 LYS A N 1
ATOM 1427 C CA . LYS A 1 193 ? -8.634 12.811 27.047 1.00 68.69 193 LYS A CA 1
ATOM 1428 C C . LYS A 1 193 ? -7.530 12.263 27.969 1.00 68.69 193 LYS A C 1
ATOM 1430 O O . LYS A 1 193 ? -7.368 11.053 28.092 1.00 68.69 193 LYS A O 1
ATOM 1435 N N . GLY A 1 194 ? -6.783 13.155 28.628 1.00 61.72 194 GLY A N 1
ATOM 1436 C CA . GLY A 1 194 ? -5.591 12.822 29.416 1.00 61.72 194 GLY A CA 1
ATOM 1437 C C . GLY A 1 194 ? -4.360 12.572 28.533 1.00 61.72 194 GLY A C 1
ATOM 1438 O O . GLY A 1 194 ? -4.474 12.231 27.359 1.00 61.72 194 GLY A O 1
ATOM 1439 N N . ALA A 1 195 ? -3.157 12.742 29.090 1.00 56.59 195 ALA A N 1
ATOM 1440 C CA . ALA A 1 195 ? -1.887 12.767 28.347 1.00 56.59 195 ALA A CA 1
ATOM 1441 C C . ALA A 1 195 ? -1.464 11.438 27.666 1.00 56.59 195 ALA A C 1
ATOM 1443 O O . ALA A 1 195 ? -0.327 11.338 27.213 1.00 56.59 195 ALA A O 1
ATOM 1444 N N . LYS A 1 196 ? -2.325 10.408 27.623 1.00 65.19 196 LYS A N 1
ATOM 1445 C CA . LYS A 1 196 ? -1.966 9.042 27.192 1.00 65.19 196 LYS A CA 1
ATOM 1446 C C . LYS A 1 196 ? -3.049 8.289 26.404 1.00 65.19 196 LYS A C 1
ATOM 1448 O O . LYS A 1 196 ? -2.908 7.090 26.211 1.00 65.19 196 LYS A O 1
ATOM 1453 N N . TYR A 1 197 ? -4.125 8.944 25.948 1.00 70.81 197 TYR A N 1
ATOM 1454 C CA . TYR A 1 197 ? -5.210 8.244 25.233 1.00 70.81 197 TYR A CA 1
ATOM 1455 C C . TYR A 1 197 ? -4.697 7.447 24.019 1.00 70.81 197 TYR A C 1
ATOM 1457 O O . TYR A 1 197 ? -5.048 6.280 23.863 1.00 70.81 197 TYR A O 1
ATOM 1465 N N . PHE A 1 198 ? -3.806 8.043 23.229 1.00 76.94 198 PHE A N 1
ATOM 1466 C CA . PHE A 1 198 ? -2.845 7.333 22.386 1.00 76.94 198 PHE A CA 1
ATOM 1467 C C . PHE A 1 198 ? -1.488 7.324 23.086 1.00 76.94 198 PHE A C 1
ATOM 1469 O O . PHE A 1 198 ? -0.941 8.401 23.352 1.00 76.94 198 PHE A O 1
ATOM 1476 N N . ASP A 1 199 ? -0.952 6.133 23.371 1.00 70.88 199 ASP A N 1
ATOM 1477 C CA . ASP A 1 199 ? 0.395 6.002 23.930 1.00 70.88 199 ASP A CA 1
ATOM 1478 C C . ASP A 1 199 ? 1.450 6.415 22.889 1.00 70.88 199 ASP A C 1
ATOM 1480 O O . ASP A 1 199 ? 1.212 6.410 21.681 1.00 70.88 199 ASP A O 1
ATOM 1484 N N . ASN A 1 200 ? 2.597 6.871 23.390 1.00 57.56 200 ASN A N 1
ATOM 1485 C CA . ASN A 1 200 ? 3.532 7.751 22.695 1.00 57.56 200 ASN A CA 1
ATOM 1486 C C . ASN A 1 200 ? 3.987 7.226 21.311 1.00 57.56 200 ASN A C 1
ATOM 1488 O O . ASN A 1 200 ? 4.942 6.465 21.193 1.00 57.56 200 ASN A O 1
ATOM 1492 N N . PHE A 1 201 ? 3.339 7.719 20.253 1.00 62.41 201 PHE A N 1
ATOM 1493 C CA . PHE A 1 201 ? 3.630 7.443 18.838 1.00 62.41 201 PHE A CA 1
ATOM 1494 C C . PHE A 1 201 ? 4.932 8.076 18.321 1.00 62.41 201 PHE A C 1
ATOM 1496 O O . PHE A 1 201 ? 5.262 7.949 17.142 1.00 62.41 201 PHE A O 1
ATOM 1503 N N . THR A 1 202 ? 5.692 8.756 19.186 1.00 48.12 202 THR A N 1
ATOM 1504 C CA . THR A 1 202 ? 6.936 9.475 18.841 1.00 48.12 202 THR A CA 1
ATOM 1505 C C . THR A 1 202 ? 8.046 8.582 18.285 1.00 48.12 202 THR A C 1
ATOM 1507 O O . THR A 1 202 ? 9.087 9.084 17.865 1.00 48.12 202 THR A O 1
ATOM 1510 N N . ARG A 1 203 ? 7.830 7.268 18.216 1.00 52.53 203 ARG A N 1
ATOM 1511 C CA . ARG A 1 203 ? 8.708 6.325 17.531 1.00 52.53 203 ARG A CA 1
ATOM 1512 C C . ARG A 1 203 ? 7.909 5.498 16.529 1.00 52.53 203 ARG A C 1
ATOM 1514 O O . ARG A 1 203 ? 7.729 4.302 16.717 1.00 52.53 203 ARG A O 1
ATOM 1521 N N . MET A 1 204 ? 7.482 6.123 15.428 1.00 61.03 204 MET A N 1
ATOM 1522 C CA . MET A 1 204 ? 7.360 5.403 14.153 1.00 61.03 204 MET A CA 1
ATOM 1523 C C . MET A 1 204 ? 8.763 4.889 13.785 1.00 61.03 204 MET A C 1
ATOM 1525 O O . MET A 1 204 ? 9.490 5.537 13.028 1.00 61.03 204 MET A O 1
ATOM 1529 N N . SER A 1 205 ? 9.203 3.808 14.433 1.00 60.47 205 SER A N 1
ATOM 1530 C CA . SER A 1 205 ? 10.426 3.103 14.074 1.00 60.47 205 SER A CA 1
ATOM 1531 C C . SER A 1 205 ? 10.144 2.253 12.842 1.00 60.47 205 SER A C 1
ATOM 1533 O O . SER A 1 205 ? 9.040 1.724 12.677 1.00 60.47 205 SER A O 1
ATOM 1535 N N . HIS A 1 206 ? 11.153 2.110 11.984 1.00 60.03 206 HIS A N 1
ATOM 1536 C CA . HIS A 1 206 ? 11.067 1.277 10.784 1.00 60.03 206 HIS A CA 1
ATOM 1537 C C . HIS A 1 206 ? 10.708 -0.185 11.104 1.00 60.03 206 HIS A C 1
ATOM 1539 O O . HIS A 1 206 ? 10.144 -0.875 10.262 1.00 60.03 206 HIS A O 1
ATOM 1545 N N . ASP A 1 207 ? 10.963 -0.629 12.338 1.00 64.50 207 ASP A N 1
ATOM 1546 C CA . ASP A 1 207 ? 10.625 -1.972 12.817 1.00 64.50 207 ASP A CA 1
ATOM 1547 C C . ASP A 1 207 ? 9.112 -2.191 12.998 1.00 64.50 207 ASP A C 1
ATOM 1549 O O . ASP A 1 207 ? 8.638 -3.325 12.947 1.00 64.50 207 ASP A O 1
ATOM 1553 N N . LEU A 1 208 ? 8.341 -1.118 13.219 1.00 71.38 208 LEU A N 1
ATOM 1554 C CA . LEU A 1 208 ? 6.894 -1.184 13.462 1.00 71.38 208 LEU A CA 1
ATOM 1555 C C . LEU A 1 208 ? 6.072 -0.736 12.253 1.00 71.38 208 LEU A C 1
ATOM 1557 O O . LEU A 1 208 ? 4.978 -1.257 12.028 1.00 71.38 208 LEU A O 1
ATOM 1561 N N . VAL A 1 209 ? 6.596 0.218 11.481 1.00 79.94 209 VAL A N 1
ATOM 1562 C CA . VAL A 1 209 ? 5.975 0.733 10.257 1.00 79.94 209 VAL A CA 1
ATOM 1563 C C . VAL A 1 209 ? 7.051 0.800 9.187 1.00 79.94 209 VAL A C 1
ATOM 1565 O O . VAL A 1 209 ? 7.943 1.649 9.249 1.00 79.94 209 VAL A O 1
ATOM 1568 N N . ALA A 1 210 ? 6.972 -0.097 8.207 1.00 80.25 210 ALA A N 1
ATOM 1569 C CA . ALA A 1 210 ? 7.901 -0.060 7.087 1.00 80.25 210 ALA A CA 1
ATOM 1570 C C . ALA A 1 210 ? 7.643 1.199 6.228 1.00 80.25 210 ALA A C 1
ATOM 1572 O O . ALA A 1 210 ? 6.505 1.682 6.197 1.00 80.25 210 ALA A O 1
ATOM 1573 N N . PRO A 1 211 ? 8.653 1.746 5.522 1.00 79.50 211 PRO A N 1
ATOM 1574 C CA . PRO A 1 211 ? 8.494 2.951 4.700 1.00 79.50 211 PRO A CA 1
ATOM 1575 C C . PRO A 1 211 ? 7.311 2.900 3.718 1.00 79.50 211 PRO A C 1
ATOM 1577 O O . PRO A 1 211 ? 6.627 3.901 3.512 1.00 79.50 211 PRO A O 1
ATOM 1580 N N . GLU A 1 212 ? 7.035 1.731 3.140 1.00 78.88 212 GLU A N 1
ATOM 1581 C CA . GLU A 1 212 ? 5.908 1.490 2.234 1.00 78.88 212 GLU A CA 1
ATOM 1582 C C . GLU A 1 212 ? 4.533 1.533 2.922 1.00 78.88 212 GLU A C 1
ATOM 1584 O O . GLU A 1 212 ? 3.514 1.717 2.259 1.00 78.88 212 GLU A O 1
ATOM 1589 N N . GLU A 1 213 ? 4.481 1.390 4.246 1.00 83.38 213 GLU A N 1
ATOM 1590 C CA . GLU A 1 213 ? 3.244 1.364 5.030 1.00 83.38 213 GLU A CA 1
ATOM 1591 C C . GLU A 1 213 ? 2.913 2.730 5.665 1.00 83.38 213 GLU A C 1
ATOM 1593 O O . GLU A 1 213 ? 1.820 2.911 6.205 1.00 83.38 213 GLU A O 1
ATOM 1598 N N . GLU A 1 214 ? 3.813 3.717 5.585 1.00 86.19 214 GLU A N 1
ATOM 1599 C CA . GLU A 1 214 ? 3.640 5.039 6.209 1.00 86.19 214 GLU A CA 1
ATOM 1600 C C . GLU A 1 214 ? 2.369 5.750 5.715 1.00 86.19 214 GLU A C 1
ATOM 1602 O O . GLU A 1 214 ? 1.606 6.298 6.517 1.00 86.19 214 GLU A O 1
ATOM 1607 N N . ARG A 1 215 ? 2.089 5.694 4.403 1.00 87.75 215 ARG A N 1
ATOM 1608 C CA . ARG A 1 215 ? 0.874 6.294 3.818 1.00 87.75 215 ARG A CA 1
ATOM 1609 C C . ARG A 1 215 ? -0.399 5.569 4.252 1.00 87.75 215 ARG A C 1
ATOM 1611 O O . ARG A 1 215 ? -1.419 6.222 4.452 1.00 87.75 215 ARG A O 1
ATOM 1618 N N . ALA A 1 216 ? -0.343 4.249 4.433 1.00 89.69 216 ALA A N 1
ATOM 1619 C CA . ALA A 1 216 ? -1.470 3.459 4.932 1.00 89.69 216 ALA A CA 1
ATOM 1620 C C . ALA A 1 216 ? -1.823 3.835 6.369 1.00 89.69 216 ALA A C 1
ATOM 1622 O O . ALA A 1 216 ? -2.993 4.041 6.695 1.00 89.69 216 ALA A O 1
ATOM 1623 N N . LEU A 1 217 ? -0.807 4.014 7.212 1.00 90.38 217 LEU A N 1
ATOM 1624 C CA . LEU A 1 217 ? -1.007 4.488 8.573 1.00 90.38 217 LEU A CA 1
ATOM 1625 C C . LEU A 1 217 ? -1.561 5.921 8.599 1.00 90.38 217 LEU A C 1
ATOM 1627 O O . LEU A 1 217 ? -2.488 6.211 9.354 1.00 90.38 217 LEU A O 1
ATOM 1631 N N . ALA A 1 218 ? -1.041 6.814 7.752 1.00 91.38 218 ALA A N 1
ATOM 1632 C CA . ALA A 1 218 ? -1.570 8.171 7.627 1.00 91.38 218 ALA A CA 1
ATOM 1633 C C . ALA A 1 218 ? -3.042 8.172 7.189 1.00 91.38 218 ALA A C 1
ATOM 1635 O O . ALA A 1 218 ? -3.849 8.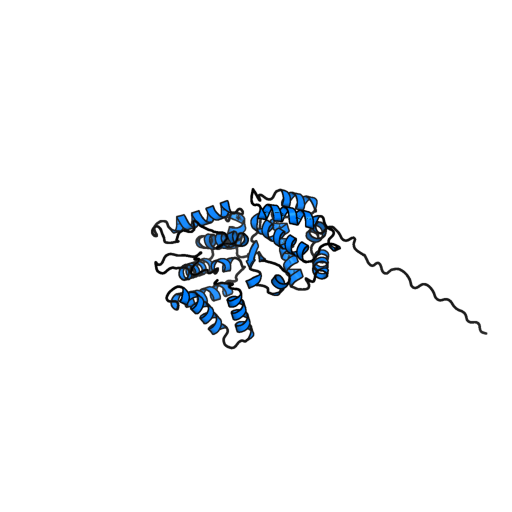917 7.743 1.00 91.38 218 ALA A O 1
ATOM 1636 N N . LEU A 1 219 ? -3.409 7.298 6.247 1.00 93.50 219 LEU A N 1
ATOM 1637 C CA . LEU A 1 219 ? -4.785 7.141 5.786 1.00 93.50 219 LEU A CA 1
ATOM 1638 C C . LEU A 1 219 ? -5.718 6.666 6.898 1.00 93.50 219 LEU A C 1
ATOM 1640 O O . LEU A 1 219 ? -6.787 7.252 7.071 1.00 93.50 219 LEU A O 1
ATOM 1644 N N . PHE A 1 220 ? -5.299 5.676 7.689 1.00 93.69 220 PHE A N 1
ATOM 1645 C CA . PHE A 1 220 ? -6.035 5.238 8.876 1.00 93.69 220 PHE A CA 1
ATOM 1646 C C . PHE A 1 220 ? -6.361 6.423 9.803 1.00 93.69 220 PHE A C 1
ATOM 1648 O O . PHE A 1 220 ? -7.514 6.616 10.189 1.00 93.69 220 PHE A O 1
ATOM 1655 N N . PHE A 1 221 ? -5.372 7.270 10.105 1.00 92.19 221 PHE A N 1
ATOM 1656 C CA . PHE A 1 221 ? -5.583 8.439 10.962 1.00 92.19 221 PHE A CA 1
ATOM 1657 C C . PHE A 1 221 ? -6.445 9.527 10.310 1.00 92.19 221 PHE A C 1
ATOM 1659 O O . PHE A 1 221 ? -7.292 10.113 10.985 1.00 92.19 221 PHE A O 1
ATOM 1666 N N . GLY A 1 222 ? -6.279 9.790 9.013 1.00 92.94 222 GLY A N 1
ATOM 1667 C CA . GLY A 1 222 ? -7.082 10.781 8.291 1.00 92.94 222 GLY A CA 1
ATOM 1668 C C . GLY A 1 222 ? -8.563 10.399 8.214 1.00 92.94 222 GLY A C 1
ATOM 1669 O O . GLY A 1 222 ? -9.449 11.222 8.471 1.00 92.94 222 GLY A O 1
ATOM 1670 N N . LEU A 1 223 ? -8.851 9.122 7.944 1.00 94.25 223 LEU A N 1
ATOM 1671 C CA . LEU A 1 223 ? -10.216 8.598 7.851 1.00 94.25 223 LEU A CA 1
ATOM 1672 C C . LEU A 1 223 ? -10.977 8.665 9.178 1.00 94.25 223 LEU A C 1
ATOM 1674 O O . LEU A 1 223 ? -12.207 8.717 9.181 1.00 94.25 223 LEU A O 1
ATOM 1678 N N . ARG A 1 224 ? -10.281 8.762 10.310 1.00 90.31 224 ARG A N 1
ATOM 1679 C CA . ARG A 1 224 ? -10.934 8.977 11.601 1.00 90.31 224 ARG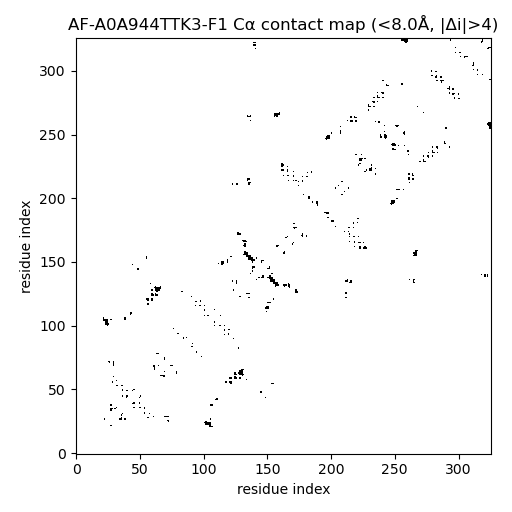 A CA 1
ATOM 1680 C C . ARG A 1 224 ? -11.717 10.292 11.649 1.00 90.31 224 ARG A C 1
ATOM 1682 O O . ARG A 1 224 ? -12.796 10.347 12.233 1.00 90.31 224 ARG A O 1
ATOM 1689 N N . GLY A 1 225 ? -11.189 11.353 11.039 1.00 86.88 225 GLY A N 1
ATOM 1690 C CA . GLY A 1 225 ? -11.871 12.647 10.952 1.00 86.88 225 GLY A CA 1
ATOM 1691 C C . GLY A 1 225 ? -12.794 12.735 9.740 1.00 86.88 225 GLY A C 1
ATOM 1692 O O . GLY A 1 225 ? -13.947 13.159 9.844 1.00 86.88 225 GLY A O 1
ATOM 1693 N N . GLU A 1 226 ? -12.301 12.283 8.591 1.00 90.88 226 GLU A N 1
ATOM 1694 C CA . GLU A 1 226 ? -12.893 12.588 7.286 1.00 90.88 226 GLU A CA 1
ATOM 1695 C C . GLU A 1 226 ? -13.578 11.401 6.602 1.00 90.88 226 GLU A C 1
ATOM 1697 O O . GLU A 1 226 ? -14.189 11.574 5.550 1.00 90.88 226 GLU A O 1
ATOM 1702 N N . GLY A 1 227 ? -13.501 10.208 7.191 1.00 91.94 227 GLY A N 1
ATOM 1703 C CA . GLY A 1 227 ? -14.102 8.995 6.650 1.00 91.94 227 GLY A CA 1
ATOM 1704 C C . GLY A 1 227 ? -15.627 8.956 6.757 1.00 91.94 227 GLY A C 1
ATOM 1705 O O . GLY A 1 227 ? -16.263 9.725 7.494 1.00 91.94 227 GLY A O 1
ATOM 1706 N N . SER A 1 228 ? -16.205 8.003 6.029 1.00 92.81 228 SER A N 1
ATOM 1707 C CA . SER A 1 228 ? -17.608 7.613 6.115 1.00 92.81 228 SER A CA 1
ATOM 1708 C C . SER A 1 228 ? -17.958 7.083 7.509 1.00 92.81 228 SER A C 1
ATOM 1710 O O . SER A 1 228 ? -17.089 6.765 8.326 1.00 92.81 228 SER A O 1
ATOM 1712 N N . LYS A 1 229 ? -19.258 6.947 7.791 1.00 93.88 229 LYS A N 1
ATOM 1713 C CA . LYS A 1 229 ? -19.736 6.399 9.069 1.00 93.88 229 LYS A CA 1
ATOM 1714 C C . LYS A 1 229 ? -19.165 4.998 9.344 1.00 93.88 229 LYS A C 1
ATOM 1716 O O . LYS A 1 229 ? -18.698 4.754 10.451 1.00 93.88 229 LYS A O 1
ATOM 1721 N N . LYS A 1 230 ? -19.151 4.114 8.337 1.00 93.75 230 LYS A N 1
ATOM 1722 C CA . LYS A 1 230 ? -18.601 2.751 8.457 1.00 93.75 230 LYS A CA 1
ATOM 1723 C C . LYS A 1 230 ? -17.086 2.760 8.653 1.00 93.75 230 LYS A C 1
ATOM 1725 O O . LYS A 1 230 ? -16.590 2.051 9.519 1.00 93.75 230 LYS A O 1
ATOM 1730 N N . GLN A 1 231 ? -16.357 3.612 7.926 1.00 94.38 231 GLN A N 1
ATOM 1731 C CA . GLN A 1 231 ? -14.906 3.748 8.105 1.00 94.38 231 GLN A CA 1
ATOM 1732 C C . GLN A 1 231 ? -14.563 4.185 9.532 1.00 94.38 231 GLN A C 1
ATOM 1734 O O . GLN A 1 231 ? -13.712 3.576 10.174 1.00 94.38 231 GLN A O 1
ATOM 1739 N N . LYS A 1 232 ? -15.274 5.188 10.059 1.00 95.00 232 LYS A N 1
ATOM 1740 C CA . LYS A 1 232 ? -15.101 5.660 11.440 1.00 95.00 232 LYS A CA 1
ATOM 1741 C C . LYS A 1 232 ? -15.417 4.572 12.463 1.00 95.00 232 LYS A C 1
ATOM 1743 O O . LYS A 1 232 ? -14.619 4.351 13.366 1.00 95.00 232 LYS A O 1
ATOM 1748 N N . GLN A 1 233 ? -16.519 3.843 12.282 1.00 95.50 233 GLN A N 1
ATOM 1749 C CA . GLN A 1 233 ? -16.875 2.717 13.150 1.00 95.50 233 GLN A CA 1
ATOM 1750 C C . GLN A 1 233 ? -15.804 1.617 13.133 1.00 95.50 233 GLN A C 1
ATOM 1752 O O . GLN A 1 233 ? -15.409 1.119 14.186 1.00 95.50 233 GLN A O 1
ATOM 1757 N N . LEU A 1 234 ? -15.296 1.256 11.952 1.00 95.12 234 LEU A N 1
ATOM 1758 C CA . LEU A 1 234 ? -14.240 0.257 11.824 1.00 95.12 234 LEU A CA 1
ATOM 1759 C C . LEU A 1 234 ? -12.936 0.723 12.496 1.00 95.12 234 LEU A C 1
ATOM 1761 O O . LEU A 1 234 ? -12.305 -0.056 13.209 1.00 95.12 234 LEU A O 1
ATOM 1765 N N . ILE A 1 235 ? -12.564 1.997 12.341 1.00 94.06 235 ILE A N 1
ATOM 1766 C CA . ILE A 1 235 ? -11.408 2.600 13.025 1.00 94.06 235 ILE A CA 1
ATOM 1767 C C . ILE A 1 235 ? -11.559 2.514 14.544 1.00 94.06 235 ILE A C 1
ATOM 1769 O O . ILE A 1 235 ? -10.634 2.066 15.215 1.00 94.06 235 ILE A O 1
ATOM 1773 N N . GLU A 1 236 ? -12.720 2.871 15.096 1.00 93.31 236 GLU A N 1
ATOM 1774 C CA . GLU A 1 236 ? -12.977 2.790 16.541 1.00 93.31 236 GLU A CA 1
ATOM 1775 C C . GLU A 1 236 ? -12.851 1.358 17.086 1.00 93.31 236 GLU A C 1
ATOM 1777 O O . GLU A 1 236 ? -12.394 1.147 18.214 1.00 93.31 236 GLU A O 1
ATOM 1782 N N . LEU A 1 237 ? -13.239 0.356 16.294 1.00 93.69 237 LEU A N 1
ATOM 1783 C CA . LEU A 1 237 ? -13.082 -1.051 16.658 1.00 93.69 237 LEU A CA 1
ATOM 1784 C C . LEU A 1 237 ? -11.623 -1.497 16.611 1.00 93.69 237 LEU A C 1
ATOM 1786 O O . LEU A 1 237 ? -11.178 -2.190 17.525 1.00 93.69 237 LEU A O 1
ATOM 1790 N N . ILE A 1 238 ? -10.864 -1.064 15.602 1.00 92.31 238 ILE A N 1
ATOM 1791 C CA . ILE A 1 238 ? -9.417 -1.297 15.546 1.00 92.31 238 ILE A CA 1
ATOM 1792 C C . ILE A 1 238 ? -8.748 -0.664 16.770 1.00 92.31 238 ILE A C 1
ATOM 1794 O O . ILE A 1 238 ? -8.021 -1.352 17.480 1.00 92.31 238 ILE A O 1
ATOM 1798 N N . GLU A 1 239 ? -9.059 0.597 17.084 1.00 89.62 239 GLU A N 1
ATOM 1799 C CA . GLU A 1 239 ? -8.553 1.292 18.273 1.00 89.62 239 GLU A CA 1
ATOM 1800 C C . GLU A 1 239 ? -8.886 0.539 19.570 1.00 89.62 239 GLU A C 1
ATOM 1802 O O . GLU A 1 239 ? -8.057 0.471 20.478 1.00 89.62 239 GLU A O 1
ATOM 1807 N N . ARG A 1 240 ? -10.081 -0.061 19.667 1.00 88.25 240 ARG A N 1
ATOM 1808 C CA . ARG A 1 240 ? -10.490 -0.878 20.819 1.00 88.25 240 ARG A CA 1
ATOM 1809 C C . ARG A 1 240 ? -9.658 -2.153 20.942 1.00 88.25 240 ARG A C 1
ATOM 1811 O O . ARG A 1 240 ? -9.226 -2.476 22.048 1.00 88.25 240 ARG A O 1
ATOM 1818 N N . VAL A 1 241 ? -9.393 -2.836 19.830 1.00 86.38 241 VAL A N 1
ATOM 1819 C CA . VAL A 1 241 ? -8.492 -3.999 19.791 1.00 86.38 241 VAL A CA 1
ATOM 1820 C C . VAL A 1 241 ? -7.061 -3.588 20.163 1.00 86.38 241 VAL A C 1
ATOM 1822 O O . VAL A 1 241 ? -6.371 -4.331 20.853 1.00 86.38 241 VAL A O 1
ATOM 1825 N N . SER A 1 242 ? -6.635 -2.372 19.833 1.00 86.38 242 SER A N 1
ATOM 1826 C CA . SER A 1 242 ? -5.309 -1.847 20.182 1.00 86.38 242 SER A CA 1
ATOM 1827 C C . SER A 1 242 ? -5.136 -1.397 21.637 1.00 86.38 242 SER A C 1
ATOM 1829 O O . SER A 1 242 ? -4.062 -0.912 21.988 1.00 86.38 242 SER A O 1
ATOM 1831 N N . LYS A 1 243 ? -6.157 -1.478 22.500 1.00 85.06 243 LYS A N 1
ATOM 1832 C CA . LYS A 1 243 ? -6.030 -0.982 23.881 1.00 85.06 243 LYS A CA 1
ATOM 1833 C C . LYS A 1 243 ? -5.149 -1.877 24.747 1.00 85.06 243 LYS A C 1
ATOM 1835 O O . LYS A 1 243 ? -5.395 -3.077 24.811 1.00 85.06 243 LYS A O 1
ATOM 1840 N N . ASN A 1 244 ? -4.193 -1.295 25.465 1.00 79.50 244 ASN A N 1
ATOM 1841 C CA . ASN A 1 244 ? -3.434 -2.008 26.495 1.00 79.50 244 ASN A CA 1
ATOM 1842 C C . ASN A 1 244 ? -4.251 -2.172 27.794 1.00 79.50 244 ASN A C 1
ATOM 1844 O O . ASN A 1 244 ? -5.368 -1.665 27.915 1.00 79.50 244 ASN A O 1
ATOM 1848 N N . GLU A 1 245 ? -3.677 -2.846 28.792 1.00 78.56 245 GLU A N 1
ATOM 1849 C CA . GLU A 1 245 ? -4.304 -3.069 30.109 1.00 78.56 245 GLU A CA 1
ATOM 1850 C C . GLU A 1 245 ? -4.660 -1.768 30.849 1.00 78.56 245 GLU A C 1
ATOM 1852 O O . GLU A 1 245 ? -5.560 -1.748 31.685 1.00 78.56 245 GLU A O 1
ATOM 1857 N N . ARG A 1 246 ? -3.991 -0.655 30.517 1.00 78.75 246 ARG A N 1
ATOM 1858 C CA . ARG A 1 246 ? -4.267 0.679 31.076 1.00 78.75 246 ARG A CA 1
ATOM 1859 C C . ARG A 1 246 ? -5.388 1.414 30.334 1.00 78.75 246 ARG A C 1
ATOM 1861 O O . ARG A 1 246 ? -5.722 2.536 30.700 1.00 78.75 246 ARG A O 1
ATOM 1868 N N . GLY A 1 247 ? -5.956 0.807 29.291 1.00 81.00 247 GLY A N 1
ATOM 1869 C CA . GLY A 1 247 ? -7.020 1.376 28.466 1.00 81.00 247 GLY A CA 1
ATOM 1870 C C . GLY A 1 247 ? -6.550 2.372 27.400 1.00 81.00 247 GLY A C 1
ATOM 1871 O O . GLY A 1 247 ? -7.393 2.888 26.659 1.00 81.00 247 GLY A O 1
ATOM 1872 N N . ASN A 1 248 ? -5.240 2.615 27.289 1.00 84.31 248 ASN A N 1
ATOM 1873 C CA . ASN A 1 248 ? -4.653 3.483 26.269 1.00 84.31 248 ASN A CA 1
ATOM 1874 C C . ASN A 1 248 ? -4.581 2.749 24.931 1.00 84.31 248 ASN A C 1
ATOM 1876 O O . ASN A 1 248 ? -4.282 1.556 24.888 1.00 84.31 248 ASN A O 1
ATOM 1880 N N . ILE A 1 249 ? -4.798 3.469 23.834 1.00 86.31 249 ILE A N 1
ATOM 1881 C CA . ILE A 1 249 ? -4.659 2.932 22.483 1.00 86.31 249 ILE A CA 1
ATOM 1882 C C . ILE A 1 249 ? -3.169 2.815 22.158 1.00 86.31 249 ILE A C 1
ATOM 1884 O O . ILE A 1 249 ? -2.461 3.817 22.041 1.00 86.31 249 ILE A O 1
ATOM 1888 N N . HIS A 1 250 ? -2.711 1.578 21.982 1.00 83.81 250 HIS A N 1
ATOM 1889 C CA . HIS A 1 250 ? -1.347 1.229 21.609 1.00 83.81 250 HIS A CA 1
ATOM 1890 C C . HIS A 1 250 ? -1.362 0.532 20.241 1.00 83.81 250 HIS A C 1
ATOM 1892 O O . HIS A 1 250 ? -1.193 -0.676 20.121 1.00 83.81 250 HIS A O 1
ATOM 1898 N N . LEU A 1 251 ? -1.641 1.310 19.191 1.00 84.12 251 LEU A N 1
ATOM 1899 C CA . LEU A 1 251 ? -1.829 0.791 17.829 1.00 84.12 251 LEU A CA 1
ATOM 1900 C C . LEU A 1 251 ? -0.538 0.206 17.225 1.00 84.12 251 LEU A C 1
ATOM 1902 O O . LEU A 1 251 ? -0.604 -0.747 16.456 1.00 84.12 251 LEU A O 1
ATOM 1906 N N . LEU A 1 252 ? 0.626 0.754 17.588 1.00 81.44 252 LEU A N 1
ATOM 1907 C CA . LEU A 1 252 ? 1.946 0.234 17.215 1.00 81.44 252 LEU A CA 1
ATOM 1908 C C . LEU A 1 252 ? 2.615 -0.418 18.434 1.00 81.44 252 LEU A C 1
ATOM 1910 O O . LEU A 1 252 ? 3.592 0.106 18.958 1.00 81.44 252 LEU A O 1
ATOM 1914 N N . ASN A 1 253 ? 2.051 -1.527 18.916 1.00 74.31 253 ASN A N 1
ATOM 1915 C CA . ASN A 1 253 ? 2.559 -2.236 20.091 1.00 74.31 253 ASN A CA 1
ATOM 1916 C C . ASN A 1 253 ? 3.573 -3.331 19.697 1.00 74.31 253 ASN A C 1
ATOM 1918 O O . ASN A 1 253 ? 3.167 -4.283 19.032 1.00 74.31 253 ASN A O 1
ATOM 1922 N N . PRO A 1 254 ? 4.847 -3.273 20.127 1.00 72.88 254 PRO A N 1
ATOM 1923 C CA . PRO A 1 254 ? 5.806 -4.360 19.903 1.00 72.88 254 PRO A CA 1
ATOM 1924 C C . PRO A 1 254 ? 5.414 -5.686 20.575 1.00 72.88 254 PRO A C 1
ATOM 1926 O O . PRO A 1 254 ? 5.752 -6.746 20.055 1.00 72.88 254 PRO A O 1
ATOM 1929 N N . ASP A 1 255 ? 4.687 -5.628 21.697 1.00 67.19 255 ASP A N 1
ATOM 1930 C CA . ASP A 1 255 ? 4.292 -6.797 22.500 1.00 67.19 255 ASP A CA 1
ATOM 1931 C C . ASP A 1 255 ? 2.994 -7.451 21.992 1.00 67.19 255 ASP A C 1
ATOM 1933 O O . ASP A 1 255 ? 2.737 -8.630 22.234 1.00 67.19 255 ASP A O 1
ATOM 1937 N N . ASN A 1 256 ? 2.179 -6.696 21.246 1.00 65.06 256 ASN A N 1
ATOM 1938 C CA . ASN A 1 256 ? 1.002 -7.197 20.531 1.00 65.06 256 ASN A CA 1
ATOM 1939 C C . ASN A 1 256 ? 0.905 -6.572 19.125 1.00 65.06 256 ASN A C 1
ATOM 1941 O O . ASN A 1 256 ? -0.001 -5.778 18.846 1.00 65.06 256 ASN A O 1
ATOM 1945 N N . PRO A 1 257 ? 1.864 -6.886 18.241 1.00 74.00 257 PRO A N 1
ATOM 1946 C CA . PRO A 1 257 ? 1.995 -6.211 16.963 1.00 74.00 257 PRO A CA 1
ATOM 1947 C C .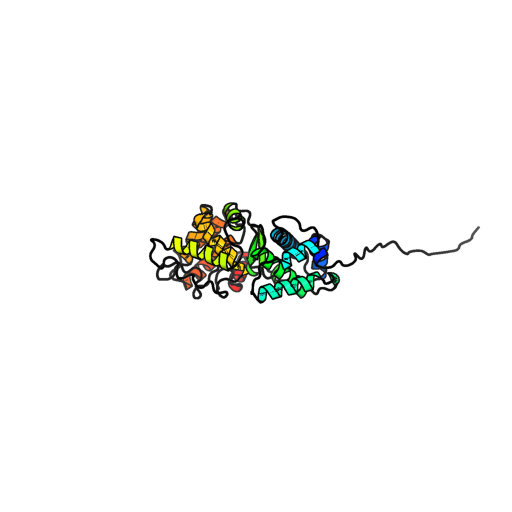 PRO A 1 257 ? 0.879 -6.660 16.028 1.00 74.00 257 PRO A C 1
ATOM 1949 O O . PRO A 1 257 ? 0.902 -7.771 15.497 1.00 74.00 257 PRO A O 1
ATOM 1952 N N . HIS A 1 258 ? -0.102 -5.788 15.805 1.00 83.81 258 HIS A N 1
ATOM 1953 C CA . HIS A 1 258 ? -1.122 -5.996 14.791 1.00 83.81 258 HIS A CA 1
ATOM 1954 C C . HIS A 1 258 ? -1.085 -4.907 13.721 1.00 83.81 258 HIS A C 1
ATOM 1956 O O . HIS A 1 258 ? -0.769 -3.747 13.975 1.00 83.81 258 HIS A O 1
ATOM 1962 N N . LYS A 1 259 ? -1.458 -5.286 12.499 1.00 85.88 259 LYS A N 1
ATOM 1963 C CA . LYS A 1 259 ? -1.491 -4.407 11.325 1.00 85.88 259 LYS A CA 1
ATOM 1964 C C . LYS A 1 259 ? -2.905 -4.170 10.795 1.00 85.88 259 LYS A C 1
ATOM 1966 O O . LYS A 1 259 ? -3.079 -3.791 9.648 1.00 85.88 259 LYS A O 1
ATOM 1971 N N . LEU A 1 260 ? -3.930 -4.356 11.635 1.00 89.00 260 LEU A N 1
ATOM 1972 C CA . LEU A 1 260 ? -5.340 -4.103 11.282 1.00 89.00 260 LEU A CA 1
ATOM 1973 C C . LEU A 1 260 ? -5.607 -2.686 10.735 1.00 89.00 260 LEU A C 1
ATOM 1975 O O . LEU A 1 260 ? -6.522 -2.501 9.944 1.00 89.00 260 LEU A O 1
ATOM 1979 N N . TRP A 1 261 ? -4.794 -1.688 11.089 1.00 89.00 261 TRP A N 1
ATOM 1980 C CA . TRP A 1 261 ? -4.874 -0.346 10.496 1.00 89.00 261 TRP A CA 1
ATOM 1981 C C . TRP A 1 261 ? -4.613 -0.335 8.979 1.00 89.00 261 TRP A C 1
ATOM 1983 O O . TRP A 1 261 ? -5.058 0.582 8.295 1.00 89.00 261 TRP A O 1
ATOM 1993 N N . LYS A 1 262 ? -3.959 -1.370 8.432 1.00 88.00 262 LYS A N 1
ATOM 1994 C CA . LYS A 1 262 ? -3.716 -1.527 6.993 1.00 88.00 262 LYS A CA 1
ATOM 1995 C C . LYS A 1 262 ? -4.949 -1.917 6.192 1.00 88.00 262 LYS A C 1
ATOM 1997 O O . LYS A 1 262 ? -4.860 -1.863 4.972 1.00 88.00 262 LYS A O 1
ATOM 2002 N N . LEU A 1 263 ? -6.074 -2.271 6.817 1.00 88.38 263 LEU A N 1
ATOM 2003 C CA . LEU A 1 263 ? -7.295 -2.642 6.088 1.00 88.38 263 LEU A CA 1
ATOM 2004 C C . LEU A 1 263 ? -7.745 -1.556 5.101 1.00 88.38 263 LEU A C 1
ATOM 2006 O O . LEU A 1 263 ? -8.242 -1.863 4.030 1.00 88.38 263 LEU A O 1
ATOM 2010 N N . PHE A 1 264 ? -7.488 -0.285 5.413 1.00 88.19 264 PHE A N 1
ATOM 2011 C CA . PHE A 1 264 ? -7.810 0.843 4.534 1.00 88.19 264 PHE A CA 1
ATOM 2012 C C . PHE A 1 264 ? -6.819 1.052 3.380 1.00 88.19 264 PHE A C 1
ATOM 2014 O O . PHE A 1 264 ? -6.988 1.982 2.599 1.00 88.19 264 PHE A O 1
ATOM 2021 N N . SER A 1 265 ? -5.789 0.209 3.270 1.00 82.00 265 SER A N 1
ATOM 2022 C CA . SER A 1 265 ? -4.866 0.195 2.123 1.00 82.00 265 SER A CA 1
ATOM 2023 C C . SER A 1 265 ? -5.432 -0.592 0.939 1.00 82.00 265 SER A C 1
ATOM 2025 O O . SER A 1 265 ? -4.763 -0.745 -0.076 1.00 82.00 265 SER A O 1
ATOM 2027 N N . GLU A 1 266 ? -6.643 -1.119 1.083 1.00 81.19 266 GLU A N 1
ATOM 2028 C CA . GLU A 1 266 ? -7.395 -1.812 0.049 1.00 81.19 266 GLU A CA 1
ATOM 2029 C C . GLU A 1 266 ? -8.726 -1.086 -0.145 1.00 81.19 266 GLU A C 1
ATOM 2031 O O . GLU A 1 266 ? -9.296 -0.533 0.804 1.00 81.19 266 GLU A O 1
ATOM 2036 N N . ASP A 1 267 ? -9.221 -1.065 -1.381 1.00 79.56 267 ASP A N 1
ATOM 2037 C CA . ASP A 1 267 ? -10.532 -0.495 -1.668 1.00 79.56 267 ASP A CA 1
ATOM 2038 C C . ASP A 1 267 ? -11.608 -1.478 -1.188 1.00 79.56 267 ASP A C 1
ATOM 2040 O O . ASP A 1 267 ? -11.868 -2.509 -1.809 1.00 79.56 267 ASP A O 1
ATOM 2044 N N . MET A 1 268 ? -12.176 -1.200 -0.015 1.00 84.19 268 MET A N 1
ATOM 2045 C CA . MET A 1 268 ? -13.182 -2.054 0.613 1.00 84.19 268 MET A CA 1
ATOM 2046 C C . MET A 1 268 ? -14.591 -1.567 0.284 1.00 84.19 268 MET A C 1
ATOM 2048 O O . MET A 1 268 ? -14.921 -0.399 0.509 1.00 84.19 268 MET A O 1
ATOM 2052 N N . SER A 1 269 ? -15.445 -2.489 -0.165 1.00 86.56 269 SER A N 1
ATOM 2053 C CA . SER A 1 269 ? -16.883 -2.237 -0.269 1.00 86.56 269 SER A CA 1
ATOM 2054 C C . SER A 1 269 ? -17.530 -2.119 1.116 1.00 86.56 269 SER A C 1
ATOM 2056 O O . SER A 1 269 ? -16.960 -2.531 2.134 1.00 86.56 269 SER A O 1
ATOM 2058 N N . ASP A 1 270 ? -18.746 -1.576 1.164 1.00 88.06 270 ASP A N 1
ATOM 2059 C CA . ASP A 1 270 ? -19.507 -1.446 2.408 1.00 88.06 270 ASP A CA 1
ATOM 2060 C C . ASP A 1 270 ? -19.798 -2.811 3.052 1.00 88.06 270 ASP A C 1
ATOM 2062 O O . ASP A 1 270 ? -19.715 -2.938 4.273 1.00 88.06 270 ASP A O 1
ATOM 2066 N N . GLU A 1 271 ? -20.053 -3.843 2.245 1.00 88.44 271 GLU A N 1
ATOM 2067 C CA . GLU A 1 271 ? -20.288 -5.214 2.708 1.00 88.44 271 GLU A CA 1
ATOM 2068 C C . GLU A 1 271 ? -19.026 -5.822 3.333 1.00 88.44 271 GLU A C 1
ATOM 2070 O O . GLU A 1 271 ? -19.092 -6.492 4.366 1.00 88.44 271 GLU A O 1
ATOM 2075 N N . VAL A 1 272 ? -17.857 -5.565 2.734 1.00 87.69 272 VAL A N 1
ATOM 2076 C CA . VAL A 1 272 ? -16.568 -5.997 3.291 1.00 87.69 272 VAL A CA 1
ATOM 2077 C C . VAL A 1 272 ? -16.304 -5.285 4.619 1.00 87.69 272 VAL A C 1
ATOM 2079 O O . VAL A 1 272 ? -15.907 -5.929 5.593 1.00 87.69 272 VAL A O 1
ATOM 2082 N N . MET A 1 273 ? -16.574 -3.976 4.695 1.00 91.75 273 MET A N 1
ATOM 2083 C CA . MET A 1 273 ? -16.459 -3.221 5.946 1.00 91.75 273 MET A CA 1
ATOM 2084 C C . MET A 1 273 ? -17.407 -3.746 7.029 1.00 91.75 273 MET A C 1
ATOM 2086 O O . MET A 1 273 ? -16.983 -3.864 8.177 1.00 91.75 273 MET A O 1
ATOM 2090 N N . ASP A 1 274 ? -18.643 -4.116 6.690 1.00 92.44 274 ASP A N 1
ATOM 2091 C CA . ASP A 1 274 ? -19.583 -4.718 7.645 1.00 92.44 274 ASP A CA 1
ATOM 2092 C C . ASP A 1 274 ? -19.065 -6.047 8.198 1.00 92.44 274 ASP A C 1
ATOM 2094 O O . ASP A 1 274 ? -19.107 -6.280 9.409 1.00 92.44 274 ASP A O 1
ATOM 2098 N N . GLY A 1 275 ? -18.488 -6.887 7.334 1.00 88.94 275 GLY A N 1
ATOM 2099 C CA . GLY A 1 275 ? -17.849 -8.133 7.749 1.00 88.94 275 GLY A CA 1
ATOM 2100 C C . GLY A 1 275 ? -16.709 -7.912 8.749 1.00 88.94 275 GLY A C 1
ATOM 2101 O O . GLY A 1 275 ? -16.600 -8.660 9.729 1.00 88.94 275 GLY A O 1
ATOM 2102 N N . TRP A 1 276 ? -15.891 -6.875 8.534 1.00 92.38 276 TRP A N 1
ATOM 2103 C CA . TRP A 1 276 ? -14.817 -6.474 9.449 1.00 92.38 276 TRP A CA 1
ATOM 2104 C C . TRP A 1 276 ? -15.332 -5.885 10.761 1.00 92.38 276 TRP A C 1
ATOM 2106 O O . TRP A 1 276 ? -14.803 -6.217 11.823 1.00 92.38 276 TRP A O 1
ATOM 2116 N N . ILE A 1 277 ? -16.361 -5.039 10.704 1.00 94.25 277 ILE A N 1
ATOM 2117 C CA . ILE A 1 277 ? -17.005 -4.445 11.880 1.00 94.25 277 ILE A CA 1
ATOM 2118 C C . ILE A 1 277 ? -17.538 -5.551 12.791 1.00 94.25 277 ILE A C 1
ATOM 2120 O O . ILE A 1 277 ? -17.177 -5.609 13.965 1.00 94.25 277 ILE A O 1
ATOM 2124 N N . GLU A 1 278 ? -18.317 -6.486 12.246 1.00 92.62 278 GLU A N 1
ATOM 2125 C CA . GLU A 1 278 ? -18.870 -7.605 13.012 1.00 92.62 278 GLU A CA 1
ATOM 2126 C C . GLU A 1 278 ? -17.765 -8.469 13.640 1.00 92.62 278 GLU A C 1
ATOM 2128 O O . GLU A 1 278 ? -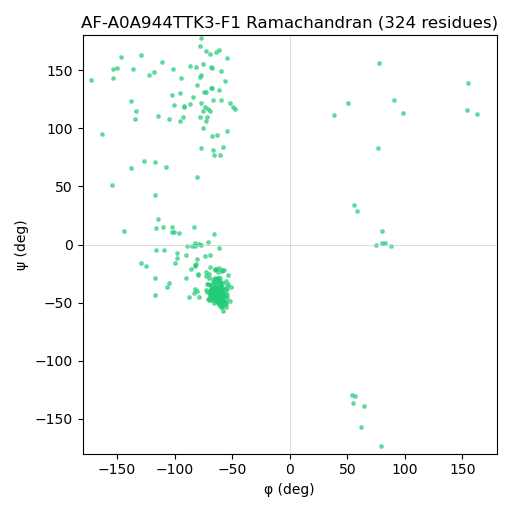17.836 -8.841 14.817 1.00 92.62 278 GLU A O 1
ATOM 2133 N N . LEU A 1 279 ? -16.706 -8.752 12.874 1.00 91.19 279 LEU A N 1
ATOM 2134 C CA . LEU A 1 279 ? -15.556 -9.510 13.355 1.00 91.19 279 LEU A CA 1
ATOM 2135 C C . LEU A 1 279 ? -14.888 -8.807 14.538 1.00 91.19 279 LEU A C 1
ATOM 2137 O O . LEU A 1 279 ? -14.693 -9.424 15.586 1.00 91.19 279 LEU A O 1
ATOM 2141 N N . LEU A 1 280 ? -14.521 -7.532 14.395 1.00 92.56 280 LEU A N 1
ATOM 2142 C CA . LEU A 1 280 ? -13.777 -6.814 15.431 1.00 92.56 280 LEU A CA 1
ATOM 2143 C C . LEU A 1 280 ? -14.644 -6.477 16.648 1.00 92.56 280 LEU A C 1
ATOM 2145 O O . LEU A 1 280 ? -14.123 -6.421 17.766 1.00 92.56 280 LEU A O 1
ATOM 2149 N N . GLU A 1 281 ? -15.959 -6.328 16.478 1.00 91.31 281 GLU A N 1
ATOM 2150 C CA . GLU A 1 281 ? -16.902 -6.298 17.597 1.00 91.31 281 GLU A CA 1
ATOM 2151 C C . GLU A 1 281 ? -16.874 -7.605 18.384 1.00 91.31 281 GLU A C 1
ATOM 2153 O O . GLU A 1 281 ? -16.821 -7.577 19.616 1.00 91.31 281 GLU A O 1
ATOM 2158 N N . ASN A 1 282 ? -16.879 -8.747 17.692 1.00 87.25 282 ASN A N 1
ATOM 2159 C CA . ASN A 1 282 ? -16.799 -10.048 18.339 1.00 87.25 282 ASN A CA 1
ATOM 2160 C C . ASN A 1 282 ? -15.461 -10.233 19.063 1.00 87.25 282 ASN A C 1
ATOM 2162 O O . ASN A 1 282 ? -15.456 -10.647 20.221 1.00 87.25 282 ASN A O 1
ATOM 2166 N N . VAL A 1 283 ? -14.346 -9.870 18.422 1.00 88.12 283 VAL A N 1
ATOM 2167 C CA . VAL A 1 283 ? -13.014 -9.915 19.041 1.00 88.12 283 VAL A CA 1
ATOM 2168 C C . VAL A 1 283 ? -12.994 -9.069 20.304 1.00 88.12 283 VAL A C 1
ATOM 2170 O O . VAL A 1 283 ? -12.663 -9.587 21.362 1.00 88.12 283 VAL A O 1
ATOM 2173 N N . SER A 1 284 ? -13.442 -7.815 20.220 1.00 82.31 284 SER A N 1
ATOM 2174 C CA . SER A 1 284 ? -13.437 -6.890 21.357 1.00 82.31 284 SER A CA 1
ATOM 2175 C C . SER A 1 284 ? -14.307 -7.354 22.530 1.00 82.31 284 SER A C 1
ATOM 2177 O O . SER A 1 284 ? -13.997 -7.034 23.671 1.00 82.31 284 SER A O 1
ATOM 2179 N N . LYS A 1 285 ? -15.413 -8.065 22.265 1.00 82.44 285 LYS A N 1
ATOM 2180 C CA . LYS A 1 285 ? -16.319 -8.592 23.302 1.00 82.44 285 LYS A CA 1
ATOM 2181 C C . LYS A 1 285 ? -15.801 -9.875 23.958 1.00 82.44 285 LYS A C 1
ATOM 2183 O O . LYS A 1 285 ? -16.200 -10.169 25.075 1.00 82.44 285 LYS A O 1
ATOM 2188 N N . ASN A 1 286 ? -14.969 -10.647 23.258 1.00 78.75 286 ASN A N 1
ATOM 2189 C CA . ASN A 1 286 ? -14.558 -11.995 23.669 1.00 78.75 286 ASN A CA 1
ATOM 2190 C C . ASN A 1 286 ? -13.048 -12.112 23.953 1.00 78.75 286 ASN A C 1
ATOM 2192 O O . ASN A 1 286 ? -12.522 -13.226 24.003 1.00 78.75 286 ASN A O 1
ATOM 2196 N N . SER A 1 287 ? -12.342 -10.989 24.096 1.00 74.56 287 SER A N 1
ATOM 2197 C CA . SER A 1 287 ? -10.908 -10.947 24.385 1.00 74.56 287 SER A CA 1
ATOM 2198 C C . SER A 1 287 ? -10.628 -10.349 25.771 1.00 74.56 287 SER A C 1
ATOM 2200 O O . SER A 1 287 ? -10.772 -9.140 25.945 1.00 74.56 287 SER A O 1
ATOM 2202 N N . ASP A 1 288 ? -10.161 -11.161 26.722 1.00 60.38 288 ASP A N 1
ATOM 2203 C CA . ASP A 1 288 ? -9.544 -10.690 27.973 1.00 60.38 288 ASP A CA 1
ATOM 2204 C C . ASP A 1 288 ? -8.013 -10.577 27.803 1.00 60.38 288 ASP A C 1
ATOM 2206 O O . ASP A 1 288 ? -7.330 -11.588 27.629 1.00 60.38 288 ASP A O 1
ATOM 2210 N N . GLY A 1 289 ? -7.448 -9.365 27.766 1.00 58.16 289 GLY A N 1
ATOM 2211 C CA . GLY A 1 289 ? -5.999 -9.128 27.568 1.00 58.16 289 GLY A CA 1
ATOM 2212 C C . GLY A 1 289 ? -5.493 -9.222 26.111 1.00 58.16 289 GLY A C 1
ATOM 2213 O O . GLY A 1 289 ? -6.277 -9.322 25.174 1.00 58.16 289 GLY A O 1
ATOM 2214 N N . ASP A 1 290 ? -4.173 -9.154 25.882 1.00 54.41 290 ASP A N 1
ATOM 2215 C CA . ASP A 1 290 ? -3.584 -9.058 24.525 1.00 54.41 290 ASP A CA 1
ATOM 2216 C C . ASP A 1 290 ? -3.419 -10.410 23.802 1.00 54.41 290 ASP A C 1
ATOM 2218 O O . ASP A 1 290 ? -3.783 -10.539 22.628 1.00 54.41 290 ASP A O 1
ATOM 2222 N N . ILE A 1 291 ? -2.968 -11.455 24.509 1.00 58.47 291 ILE A N 1
ATOM 2223 C CA . ILE A 1 291 ? -2.835 -12.825 23.967 1.00 58.47 291 ILE A CA 1
ATOM 2224 C C . ILE A 1 291 ? -4.213 -13.413 23.596 1.00 58.47 291 ILE A C 1
ATOM 2226 O O . ILE A 1 291 ? -4.318 -14.283 22.725 1.00 58.47 291 ILE A O 1
ATOM 2230 N N . SER A 1 292 ? -5.302 -12.905 24.179 1.00 72.69 292 SER A N 1
ATOM 2231 C CA . SER A 1 292 ? -6.655 -13.334 23.825 1.00 72.69 292 SER A CA 1
ATOM 2232 C C . SER A 1 292 ? -7.190 -12.689 22.546 1.00 72.69 292 SER A C 1
ATOM 2234 O O . SER A 1 292 ? -7.992 -13.327 21.874 1.00 72.69 292 SER A O 1
ATOM 2236 N N . LYS A 1 293 ? -6.733 -11.496 22.135 1.00 80.56 293 LYS A N 1
ATOM 2237 C CA . LYS A 1 293 ? -7.263 -10.798 20.944 1.00 80.56 293 LYS A CA 1
ATOM 2238 C C . LYS A 1 293 ? -6.884 -11.488 19.642 1.00 80.56 293 LYS A C 1
ATOM 2240 O O . LYS A 1 293 ? -7.756 -11.764 18.821 1.00 80.56 293 LYS A O 1
ATOM 2245 N N . LYS A 1 294 ? -5.603 -11.844 19.477 1.00 85.00 294 LYS A N 1
ATOM 2246 C CA . LYS A 1 294 ? -5.122 -12.649 18.337 1.00 85.00 294 LYS A CA 1
ATOM 2247 C C . LYS A 1 294 ? -5.870 -13.982 18.264 1.00 85.00 294 LYS A C 1
ATOM 2249 O O . LYS A 1 294 ? -6.319 -14.398 17.197 1.00 85.00 294 LYS A O 1
ATOM 2254 N N . ASN A 1 295 ? -6.045 -14.641 19.409 1.00 85.00 295 ASN A N 1
ATOM 2255 C CA . ASN A 1 295 ? -6.758 -15.913 19.488 1.00 85.00 295 ASN A CA 1
ATOM 2256 C C . ASN A 1 295 ? -8.254 -15.760 19.182 1.00 85.00 295 ASN A C 1
ATOM 2258 O O . ASN A 1 295 ? -8.786 -16.557 18.415 1.00 85.00 295 ASN A O 1
ATOM 2262 N N . ALA A 1 296 ? -8.919 -14.732 19.710 1.00 86.38 296 ALA A N 1
ATOM 2263 C CA . ALA A 1 296 ? -10.318 -14.422 19.434 1.00 86.38 296 ALA A CA 1
ATOM 2264 C C . ALA A 1 296 ? -10.533 -14.105 17.947 1.00 86.38 296 ALA A C 1
ATOM 2266 O O . ALA A 1 296 ? -11.468 -14.630 17.345 1.00 86.38 296 ALA A O 1
ATOM 2267 N N . PHE A 1 297 ? -9.619 -13.347 17.334 1.00 89.25 297 PHE A N 1
ATOM 2268 C CA . PHE A 1 297 ? -9.628 -13.028 15.907 1.00 89.25 297 PHE A CA 1
ATOM 2269 C C . PHE A 1 297 ? -9.605 -14.288 15.040 1.00 89.25 297 PHE A C 1
ATOM 2271 O O . PHE A 1 297 ? -10.526 -14.538 14.260 1.00 89.25 297 PHE A O 1
ATOM 2278 N N . TYR A 1 298 ? -8.592 -15.140 15.220 1.00 89.25 298 TYR A N 1
ATOM 2279 C CA . TYR A 1 298 ? -8.477 -16.365 14.428 1.00 89.25 298 TYR A CA 1
ATOM 2280 C C . TYR A 1 298 ? -9.547 -17.407 14.792 1.00 89.25 298 TYR A C 1
ATOM 2282 O O . TYR A 1 298 ? -9.964 -18.170 13.923 1.00 89.25 298 TYR A O 1
ATOM 2290 N N . LYS A 1 299 ? -10.042 -17.436 16.038 1.00 88.44 299 LYS A N 1
ATOM 2291 C CA . LYS A 1 299 ? -11.166 -18.294 16.451 1.00 88.44 299 LYS A CA 1
ATOM 2292 C C . LYS A 1 299 ? -12.458 -17.890 15.747 1.00 88.44 299 LYS A C 1
ATOM 2294 O O . LYS A 1 299 ? -13.185 -18.766 15.283 1.00 88.44 299 LYS A O 1
ATOM 2299 N N . TYR A 1 300 ? -12.728 -16.591 15.643 1.00 87.69 300 TYR A N 1
ATOM 2300 C CA . TYR A 1 300 ? -13.886 -16.084 14.917 1.00 87.69 300 TYR A CA 1
ATOM 2301 C C . TYR A 1 300 ? -13.806 -16.435 13.428 1.00 87.69 300 TYR A C 1
ATOM 2303 O O . TYR A 1 300 ? -14.747 -17.011 12.884 1.00 87.69 300 TYR A O 1
ATOM 2311 N N . LEU A 1 301 ? -12.656 -16.183 12.790 1.00 88.44 301 LEU A N 1
ATOM 2312 C CA . LEU A 1 301 ? -12.437 -16.559 11.391 1.00 88.44 301 LEU A CA 1
ATOM 2313 C C . LEU A 1 301 ? -12.593 -18.067 11.165 1.00 88.44 301 LEU A C 1
ATOM 2315 O O . LEU A 1 301 ? -13.269 -18.472 10.226 1.00 88.44 301 LEU A O 1
ATOM 2319 N N . LYS A 1 302 ? -12.052 -18.903 12.061 1.00 88.88 302 LYS A N 1
ATOM 2320 C CA . LYS A 1 302 ? -12.212 -20.363 11.993 1.00 88.88 302 LYS A CA 1
ATOM 2321 C C . LYS A 1 302 ? -13.676 -20.787 12.123 1.00 88.88 302 LYS A C 1
ATOM 2323 O O . LYS A 1 302 ? -14.124 -21.667 11.397 1.00 88.88 302 LYS A O 1
ATOM 2328 N N . LYS A 1 303 ? -14.440 -20.148 13.015 1.00 88.56 303 LYS A N 1
ATOM 2329 C CA . LYS A 1 303 ? -15.882 -20.396 13.154 1.00 88.56 303 LYS A CA 1
ATOM 2330 C C . LYS A 1 303 ? -16.635 -20.054 11.864 1.00 88.56 303 LYS A C 1
ATOM 2332 O O . LYS A 1 303 ? -17.526 -20.804 11.485 1.00 88.56 303 LYS A O 1
ATOM 2337 N N . ARG A 1 304 ? -16.268 -18.954 11.194 1.00 85.75 304 ARG A N 1
ATOM 2338 C CA . ARG A 1 304 ? -16.848 -18.539 9.905 1.00 85.75 304 ARG A CA 1
ATOM 2339 C C . ARG A 1 304 ? -16.469 -19.475 8.755 1.00 85.75 304 ARG A C 1
ATOM 2341 O O . ARG A 1 304 ? -17.324 -19.780 7.936 1.00 85.75 304 ARG A O 1
ATOM 2348 N N . ALA A 1 305 ? -15.221 -19.940 8.720 1.00 88.50 305 ALA A N 1
ATOM 2349 C CA . ALA A 1 305 ? -14.745 -20.906 7.730 1.00 88.50 305 ALA A CA 1
ATOM 2350 C C . ALA A 1 305 ? -15.433 -22.277 7.867 1.00 88.50 305 ALA A C 1
ATOM 2352 O O . ALA A 1 305 ? -15.579 -22.999 6.884 1.00 88.50 305 ALA A O 1
ATOM 2353 N N . GLY A 1 306 ? -15.869 -22.648 9.077 1.00 91.19 306 GLY A N 1
ATOM 2354 C CA . GLY A 1 306 ? -16.543 -23.921 9.323 1.00 91.19 306 GLY A CA 1
ATOM 2355 C C . GLY A 1 306 ? -15.678 -25.105 8.882 1.00 91.19 306 GLY A C 1
ATOM 2356 O O . GLY A 1 306 ? -14.495 -25.175 9.221 1.00 91.19 306 GLY A O 1
ATOM 2357 N N . ASN A 1 307 ? -16.265 -26.013 8.101 1.00 90.69 307 ASN A N 1
ATOM 2358 C CA . ASN A 1 307 ? -15.577 -27.180 7.539 1.00 90.69 307 ASN A CA 1
ATOM 2359 C C . ASN A 1 307 ? -15.065 -26.954 6.107 1.00 90.69 307 ASN A C 1
ATOM 2361 O O . ASN A 1 307 ? -14.659 -27.916 5.462 1.00 90.69 307 ASN A O 1
ATOM 2365 N N . ASP A 1 308 ? -15.092 -25.720 5.592 1.00 93.12 308 ASP A N 1
ATOM 2366 C CA . ASP A 1 308 ? -14.604 -25.427 4.245 1.00 93.12 308 ASP A CA 1
ATOM 2367 C C . ASP A 1 308 ? -13.070 -25.580 4.203 1.00 93.12 308 ASP A C 1
ATOM 2369 O O . ASP A 1 308 ? -12.357 -24.834 4.889 1.00 93.12 308 ASP A O 1
ATOM 2373 N N . PRO A 1 309 ? -12.528 -26.549 3.443 1.00 87.31 309 PRO A N 1
ATOM 2374 C CA . PRO A 1 309 ? -11.093 -26.809 3.427 1.00 87.31 309 PRO A CA 1
ATOM 2375 C C . PRO A 1 309 ? -10.297 -25.646 2.823 1.00 87.31 309 PRO A C 1
ATOM 2377 O O . PRO A 1 309 ? -9.202 -25.358 3.303 1.00 87.31 309 PRO A O 1
ATOM 2380 N N . VAL A 1 310 ? -10.857 -24.934 1.840 1.00 84.88 310 VAL A N 1
ATOM 2381 C CA . VAL A 1 310 ? -10.199 -23.815 1.151 1.00 84.88 310 VAL A CA 1
ATOM 2382 C C . VAL A 1 310 ? -10.094 -22.612 2.084 1.00 84.88 310 VAL A C 1
ATOM 2384 O O . VAL A 1 310 ? -9.018 -22.030 2.235 1.00 84.88 310 VAL A O 1
ATOM 2387 N N . LEU A 1 311 ? -11.182 -22.262 2.778 1.00 86.38 311 LEU A N 1
ATOM 2388 C CA . LEU A 1 311 ? -11.167 -21.157 3.744 1.00 86.38 311 LEU A CA 1
ATOM 2389 C C . LEU A 1 311 ? -10.254 -21.455 4.937 1.00 86.38 311 LEU A C 1
ATOM 2391 O O . LEU A 1 311 ? -9.564 -20.561 5.431 1.00 86.38 311 LEU A O 1
ATOM 2395 N N . ASN A 1 312 ? -10.213 -22.708 5.394 1.00 87.88 312 ASN A N 1
ATOM 2396 C CA . ASN A 1 312 ? -9.312 -23.115 6.469 1.00 87.88 312 ASN A CA 1
ATOM 2397 C C . ASN A 1 312 ? -7.837 -23.091 6.035 1.00 87.88 312 ASN A C 1
ATOM 2399 O O . ASN A 1 312 ? -6.978 -22.674 6.817 1.00 87.88 312 ASN A O 1
ATOM 2403 N N . GLU A 1 313 ? -7.520 -23.489 4.802 1.00 85.81 313 GLU A N 1
ATOM 2404 C CA . GLU A 1 313 ? -6.169 -23.362 4.248 1.00 85.81 313 GLU A CA 1
ATOM 2405 C C . GLU A 1 313 ? -5.743 -21.892 4.147 1.00 85.81 313 GLU A C 1
ATOM 2407 O O . GLU A 1 313 ? -4.663 -21.526 4.622 1.00 85.81 313 GLU A O 1
ATOM 2412 N N . HIS A 1 314 ? -6.625 -21.031 3.637 1.00 82.19 314 HIS A N 1
ATOM 2413 C CA . HIS A 1 314 ? -6.382 -19.594 3.551 1.00 82.19 314 HIS A CA 1
ATOM 2414 C C . HIS A 1 314 ? -6.175 -18.962 4.938 1.00 82.19 314 HIS A C 1
ATOM 2416 O O . HIS A 1 314 ? -5.247 -18.181 5.149 1.00 82.19 314 HIS A O 1
ATOM 2422 N N . LEU A 1 315 ? -6.974 -19.355 5.933 1.00 86.00 315 LEU A N 1
ATOM 2423 C CA . LEU A 1 315 ? -6.805 -18.906 7.315 1.00 86.00 315 LEU A CA 1
ATOM 2424 C C . LEU A 1 315 ? -5.438 -19.304 7.892 1.00 86.00 315 LEU A C 1
ATOM 2426 O O . LEU A 1 315 ? -4.779 -18.503 8.565 1.00 86.00 315 LEU A O 1
ATOM 2430 N N . ASN A 1 316 ? -4.994 -20.533 7.623 1.00 85.88 316 ASN A N 1
ATOM 2431 C CA . ASN A 1 316 ? -3.679 -21.011 8.045 1.00 85.88 316 ASN A 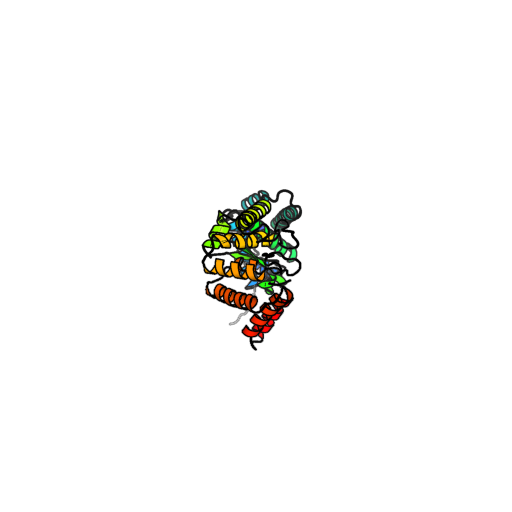CA 1
ATOM 2432 C C . ASN A 1 316 ? -2.545 -20.245 7.353 1.00 85.88 316 ASN A C 1
ATOM 2434 O O . ASN A 1 316 ? -1.536 -19.944 7.998 1.00 85.88 316 ASN A O 1
ATOM 2438 N N . LEU A 1 317 ? -2.714 -19.894 6.075 1.00 82.56 317 LEU A N 1
ATOM 2439 C CA . LEU A 1 317 ? -1.781 -19.044 5.340 1.00 82.56 317 LEU A CA 1
ATOM 2440 C C . LEU A 1 317 ? -1.682 -17.653 5.980 1.00 82.56 317 LEU A C 1
ATOM 2442 O O . LEU A 1 317 ? -0.577 -17.252 6.344 1.00 82.56 317 LEU A O 1
ATOM 2446 N N . LEU A 1 318 ? -2.809 -16.969 6.214 1.00 83.44 318 LEU A N 1
ATOM 2447 C CA . LEU A 1 318 ? -2.847 -15.648 6.861 1.00 83.44 318 LEU A CA 1
ATOM 2448 C C . LEU A 1 318 ? -2.153 -15.659 8.229 1.00 83.44 318 LEU A C 1
ATOM 2450 O O . LEU A 1 318 ? -1.389 -14.746 8.555 1.00 83.44 318 LEU A O 1
ATOM 2454 N N . LYS A 1 319 ? -2.380 -16.719 9.016 1.00 85.50 319 LYS A N 1
ATOM 2455 C CA . LYS A 1 319 ? -1.750 -16.901 10.328 1.00 85.50 319 LYS A CA 1
ATOM 2456 C C . LYS A 1 319 ? -0.240 -17.121 10.218 1.00 85.50 319 LYS A C 1
ATOM 2458 O O . LYS A 1 319 ? 0.513 -16.518 10.979 1.00 85.50 319 LYS A O 1
ATOM 2463 N N . ARG A 1 320 ? 0.212 -17.964 9.282 1.00 85.12 320 ARG A N 1
ATOM 2464 C CA . ARG A 1 320 ? 1.639 -18.257 9.050 1.00 85.12 320 ARG A CA 1
ATOM 2465 C C . ARG A 1 320 ? 2.396 -17.040 8.518 1.00 85.12 320 ARG A C 1
ATOM 2467 O O . ARG A 1 320 ? 3.530 -16.813 8.922 1.00 85.12 320 ARG A O 1
ATOM 2474 N N . LYS A 1 321 ? 1.759 -16.267 7.637 1.00 80.88 321 LYS A N 1
ATOM 2475 C CA . LYS A 1 321 ? 2.296 -15.046 7.021 1.00 80.88 321 LYS A CA 1
ATOM 2476 C C . LYS A 1 321 ? 2.155 -13.802 7.895 1.00 80.88 321 LYS A C 1
ATOM 2478 O O . LYS A 1 321 ? 2.606 -12.738 7.498 1.00 80.88 321 LYS A O 1
ATOM 2483 N N . LYS A 1 322 ? 1.554 -13.930 9.085 1.00 82.56 322 LYS A N 1
ATOM 2484 C CA . LYS A 1 322 ? 1.420 -12.839 10.061 1.00 82.56 322 LYS A CA 1
ATOM 2485 C C . LYS A 1 322 ? 0.730 -11.589 9.491 1.00 82.56 322 LYS A C 1
ATOM 2487 O O . LYS A 1 322 ? 1.012 -10.467 9.894 1.00 82.56 322 LYS A O 1
ATOM 2492 N N . CYS A 1 323 ? -0.230 -11.781 8.586 1.00 79.19 323 CYS A N 1
ATOM 2493 C CA . CYS A 1 323 ? -0.830 -10.684 7.821 1.00 79.19 323 CYS A CA 1
ATOM 2494 C C . CYS A 1 323 ? -1.522 -9.613 8.670 1.00 79.19 323 CYS A C 1
ATOM 2496 O O . CYS A 1 323 ? -1.503 -8.434 8.320 1.00 79.19 323 CYS A O 1
ATOM 2498 N N . PHE A 1 324 ? -2.102 -10.014 9.802 1.00 82.56 324 PHE A N 1
ATOM 2499 C CA . PHE A 1 324 ? -2.786 -9.097 10.716 1.00 82.56 324 PHE A CA 1
ATOM 2500 C C . PHE A 1 324 ? -2.145 -9.020 12.093 1.00 82.56 324 PHE A C 1
ATOM 2502 O O . PHE A 1 324 ? -2.254 -7.978 12.726 1.00 82.56 324 PHE A O 1
ATOM 2509 N N . PHE A 1 325 ? -1.494 -10.091 12.550 1.00 82.44 325 PHE A N 1
ATOM 2510 C CA . PHE A 1 325 ? -0.866 -10.190 13.867 1.00 82.44 325 PHE A CA 1
ATOM 2511 C C . PHE A 1 325 ? 0.495 -10.867 13.724 1.00 82.44 325 PHE A C 1
ATOM 2513 O O . PHE A 1 325 ? 0.556 -12.001 13.230 1.00 82.44 325 PHE A O 1
ATOM 2520 N N . ASN A 1 326 ? 1.543 -10.188 14.184 1.00 69.50 326 ASN A N 1
ATOM 2521 C CA . ASN A 1 326 ? 2.927 -10.658 14.175 1.00 69.50 326 ASN A CA 1
ATOM 2522 C C . ASN A 1 326 ? 3.223 -11.694 15.274 1.00 69.50 326 ASN A C 1
ATOM 2524 O O . ASN A 1 326 ? 2.362 -11.932 16.158 1.00 69.50 326 ASN A O 1
#

Mean predicted aligned error: 9.04 Å

Foldseek 3Di:
DDDDDDDDDDDDDDPPPCPPPQDQVLVLLLVQDPSQQVLVVLQVQHDPRSVQLSVLSQLLQCQLVQNDRDPDSVSSLVSLVPQPCDPPPVLVVLSVLLVVRRRDGSVPDHLVSVLSNSLSSSQSSQQRGLFFLWAWDACLLPPPSNVVSVRGTGIAGAPQPQSRCCSGPPAHRHPVSLLVLLCVLVVVVCVPVDPFLAHDPVDPDCVQAPSRCSSLLSSLSSCCPRNDPLSVLLSVLLQLLQAAPVRHRHQRDPVKRFDSSNPSSHHDDPVRSVVSSVLSVQLSVQADGRVSSVVSNLVSQCVVCDPPPVSVVSSVSCVVSCSTTD

Secondary structure (DSSP, 8-state):
-----------------------BHHHHHHH-HHHHHHHHHHTT--SHHHHHHHHHHHHHHHHHTTTSPP--HHHHHHHHHT---TT-HHHHHHHHHHHHHHHSBTTT--HHHHHHHHHHHHHHHHHH-SS--EEEEEHHHH-HHHHTTT--EEEEEP--HHHHHHHHHTS-SSHHHHHHHHHHHHHHHHTTS-TTSB--TT---TTTS-GGGHHHHHHHHHHHHHS-HHHHHHHHHHHHHTB-TTS-B-TT-SSS-B-GGGGGGS---HHHHHHHHHHHHHHHHS--SHHHHHHHHHHHHHHHHTT-HHHHHHHHHHHHTTSSB-

pLDDT: mean 82.52, std 15.24, range [28.92, 96.44]

Nearest PDB structures (foldseek):
  6s5k-assembly1_A  TM=1.753E-01  e=2.602E+00  Homo sapiens
  8isa-assembly1_A-2  TM=1.378E-01  e=4.575E+00  Halobacillus halophilus

Sequence (326 aa):
MKTRALLLMCVTLFCLNAHGAAGKFIEVLLKGGGDLISTMGKKGIKGAPAQKVERYIAHALLSLNAGEVLSSPTALKKVINSLPVGSNADEIAMVKQIKKVFAKSSNSLDHGEMVEAINNLIFLANRYGTKGSAILACAECVSDALIAHGFKFTLEVIENSAAKRLLENAIPRDTAGIKTYITDIITKSNKGKGAKYFDNFTRMSHDLVAPEEERALALFFGLRGEGSKKQKQLIELIERVSKNERGNIHLLNPDNPHKLWKLFSEDMSDEVMDGWIELLENVSKNSDGDISKKNAFYKYLKKRAGNDPVLNEHLNLLKRKKCFFN